Protein AF-K1SQS3-F1 (afdb_monomer_lite)

Foldseek 3Di:
DDDDFDWDADPVVRDIDTDWDDPDPPSDIPVDDPNDDDPPDDDDDDDDDDPPVVVVVVVVVVVVVVVVCCVVVPDPPDKDKDKADLVVCVVVVPDDDFFDWDWAADCVVCVPPRIDIWTFHDWDADPVRRSTIMTITHRDNPCVVVVVVVVVVVVVVVVVVCVVVVPPPFDDDDVPDPDDQDCPGPPRVVVVVVVVVVVVVD

Radius of gyration: 38.52 Å; chains: 1; bounding box: 80×97×78 Å

Sequence (202 aa):
EDHYFEVNFNSATREFEIITIWPYDDDTQLPGGKLIPKSGDRYILWNIRMPDEYYPLAEEEFLTAVEQFNTECWQDLAVYKAPTDHVWIEENGVSLSVGRRVRLESEEYFPETGYRSSRITKITRKVNQPGEMDIEISDALHSGAFERVNDSIGELKNYTKSKAEGAALPDIIRSWDKTLPTDNNLFSARRSQAEHIRQKKE

Organism: NCBI:txid408170

Structure (mmCIF, N/CA/C/O backbone):
data_AF-K1SQS3-F1
#
_entry.id   AF-K1SQS3-F1
#
loop_
_atom_site.group_PDB
_atom_site.id
_atom_site.type_symbol
_atom_site.label_atom_id
_atom_site.label_alt_id
_atom_site.label_comp_id
_atom_site.label_asym_id
_atom_site.label_entity_id
_atom_site.label_seq_id
_atom_site.pdbx_PDB_ins_code
_atom_site.Cartn_x
_atom_site.Cartn_y
_atom_site.Cartn_z
_atom_site.occupancy
_atom_site.B_iso_or_equiv
_atom_site.auth_seq_id
_atom_site.auth_comp_id
_atom_site.auth_asym_id
_atom_site.auth_atom_id
_atom_site.pdbx_PDB_model_num
ATOM 1 N N . GLU A 1 1 ? 47.201 -4.688 -22.606 1.00 47.50 1 GLU A N 1
ATOM 2 C CA . GLU A 1 1 ? 46.617 -3.413 -23.049 1.00 47.50 1 GLU A CA 1
ATOM 3 C C . GLU A 1 1 ? 45.241 -3.738 -23.573 1.00 47.50 1 GLU A C 1
ATOM 5 O O . GLU A 1 1 ? 45.131 -4.529 -24.504 1.00 47.50 1 GLU A O 1
ATOM 10 N N . ASP A 1 2 ? 44.208 -3.254 -22.895 1.00 53.66 2 ASP A N 1
ATOM 11 C CA . ASP A 1 2 ? 42.834 -3.518 -23.303 1.00 53.66 2 ASP A CA 1
ATOM 12 C C . ASP A 1 2 ? 42.497 -2.559 -24.443 1.00 53.66 2 ASP A C 1
ATOM 14 O O . ASP A 1 2 ? 42.296 -1.364 -24.240 1.00 53.66 2 ASP A O 1
ATOM 18 N N . HIS A 1 3 ? 42.530 -3.079 -25.668 1.00 66.69 3 HIS A N 1
ATOM 19 C CA . HIS A 1 3 ? 42.144 -2.337 -26.861 1.00 66.69 3 HIS A CA 1
ATOM 20 C C . HIS A 1 3 ? 40.616 -2.347 -26.966 1.00 66.69 3 HIS A C 1
ATOM 22 O O . HIS A 1 3 ? 40.023 -3.394 -27.227 1.00 66.69 3 HIS A O 1
ATOM 28 N N . TYR A 1 4 ? 39.982 -1.197 -26.750 1.00 69.38 4 TYR A N 1
ATOM 29 C CA . TYR A 1 4 ? 38.538 -1.020 -26.894 1.00 69.38 4 TYR A CA 1
ATOM 30 C C . TYR A 1 4 ? 38.228 -0.012 -28.004 1.00 69.38 4 TYR A C 1
ATOM 32 O O . TYR A 1 4 ? 39.035 0.866 -28.308 1.00 69.38 4 TYR A O 1
ATOM 40 N N . PHE A 1 5 ? 37.052 -0.160 -28.613 1.00 74.88 5 PHE A N 1
ATOM 41 C CA . PHE A 1 5 ? 36.503 0.787 -29.578 1.00 74.88 5 PHE A CA 1
ATOM 42 C C . PHE A 1 5 ? 35.166 1.298 -29.067 1.00 74.88 5 PHE A C 1
ATOM 44 O O . PHE A 1 5 ? 34.402 0.539 -28.466 1.00 74.88 5 PHE A O 1
ATOM 51 N N . GLU A 1 6 ? 34.870 2.559 -29.350 1.00 74.62 6 GLU A N 1
ATOM 52 C CA . GLU A 1 6 ? 33.510 3.062 -29.222 1.00 74.62 6 GLU A CA 1
ATOM 53 C C . GLU A 1 6 ? 32.692 2.599 -30.425 1.00 74.62 6 GLU A C 1
ATOM 55 O O . GLU A 1 6 ? 33.146 2.648 -31.572 1.00 74.62 6 GLU A O 1
ATOM 60 N N . VAL A 1 7 ? 31.489 2.099 -30.158 1.00 76.38 7 VAL A N 1
ATOM 61 C CA . VAL A 1 7 ? 30.595 1.577 -31.189 1.00 76.38 7 VAL A CA 1
ATOM 62 C C . VAL A 1 7 ? 29.184 2.101 -30.968 1.00 76.38 7 VAL A C 1
ATOM 64 O O . VAL A 1 7 ? 28.705 2.150 -29.836 1.00 76.38 7 VAL A O 1
ATOM 67 N N . ASN A 1 8 ? 28.508 2.464 -32.052 1.00 79.31 8 ASN A N 1
ATOM 68 C CA . ASN A 1 8 ? 27.074 2.714 -32.046 1.00 79.31 8 ASN A CA 1
ATOM 69 C C . ASN A 1 8 ? 26.351 1.421 -32.431 1.00 79.31 8 ASN A C 1
ATOM 71 O O . ASN A 1 8 ? 26.733 0.787 -33.410 1.00 79.31 8 ASN A O 1
ATOM 75 N N . PHE A 1 9 ? 25.326 1.009 -31.687 1.00 79.44 9 PHE A N 1
ATOM 76 C CA . PHE A 1 9 ? 24.591 -0.229 -31.956 1.00 79.44 9 PHE A CA 1
ATOM 77 C C . PHE A 1 9 ? 23.149 0.067 -32.361 1.00 79.44 9 PHE A C 1
ATOM 79 O O . PHE A 1 9 ? 22.390 0.668 -31.603 1.00 79.44 9 PHE A O 1
ATOM 86 N N . ASN A 1 10 ? 22.749 -0.422 -33.532 1.00 78.50 10 ASN A N 1
ATOM 87 C CA . ASN A 1 10 ? 21.366 -0.387 -33.979 1.00 78.50 10 ASN A CA 1
ATOM 88 C C . ASN A 1 10 ? 20.668 -1.702 -33.602 1.00 78.50 10 ASN A C 1
ATOM 90 O O . ASN A 1 10 ? 20.940 -2.756 -34.180 1.00 78.50 10 ASN A O 1
ATOM 94 N N . SER A 1 11 ? 19.736 -1.647 -32.646 1.00 74.00 11 SER A N 1
ATOM 95 C CA . SER A 1 11 ? 19.037 -2.849 -32.168 1.00 74.00 11 SER A CA 1
ATOM 96 C C . SER A 1 11 ? 18.099 -3.473 -33.207 1.00 74.00 11 SER A C 1
ATOM 98 O O . SER A 1 11 ? 17.892 -4.689 -33.177 1.00 74.00 11 SER A O 1
ATOM 100 N N . ALA A 1 12 ? 17.566 -2.679 -34.143 1.00 77.62 12 ALA A N 1
ATOM 101 C CA . ALA A 1 12 ? 16.619 -3.141 -35.153 1.00 77.62 12 ALA A CA 1
ATOM 102 C C . ALA A 1 12 ? 17.312 -3.957 -36.252 1.00 77.62 12 ALA A C 1
ATOM 104 O O . ALA A 1 12 ? 16.832 -5.032 -36.615 1.00 77.62 12 ALA A O 1
ATOM 105 N N . THR A 1 13 ? 18.455 -3.481 -36.753 1.00 84.12 13 THR A N 1
ATOM 106 C CA . THR A 1 13 ? 19.240 -4.195 -37.778 1.00 84.12 13 THR A CA 1
ATOM 107 C C . THR A 1 13 ? 20.272 -5.150 -37.181 1.00 84.12 13 THR A C 1
ATOM 109 O O . THR A 1 13 ? 20.770 -6.027 -37.884 1.00 84.12 13 THR A O 1
ATOM 112 N N . ARG A 1 14 ? 20.535 -5.048 -35.868 1.00 80.31 14 ARG A N 1
ATOM 113 C CA . ARG A 1 14 ? 21.580 -5.789 -35.134 1.00 80.31 14 ARG A CA 1
ATOM 114 C C . ARG A 1 14 ? 22.982 -5.538 -35.686 1.00 80.31 14 ARG A C 1
ATOM 116 O O . ARG A 1 14 ? 23.848 -6.410 -35.627 1.00 80.31 14 ARG A O 1
ATOM 123 N N . GLU A 1 15 ? 23.197 -4.339 -36.203 1.00 81.12 15 GLU A N 1
ATOM 124 C CA . GLU A 1 15 ? 24.472 -3.883 -36.741 1.00 81.12 15 GLU A CA 1
ATOM 125 C C . GLU A 1 15 ? 25.119 -2.919 -35.747 1.00 81.12 15 GLU A C 1
ATOM 127 O O . GLU A 1 15 ? 24.429 -2.169 -35.053 1.00 81.12 15 GLU A O 1
ATOM 132 N N . PHE A 1 16 ? 26.448 -2.942 -35.667 1.00 79.12 16 PHE A N 1
ATOM 133 C CA . PHE A 1 16 ? 27.205 -1.939 -34.929 1.00 79.12 16 PHE A CA 1
ATOM 134 C C . PHE A 1 16 ? 28.139 -1.192 -35.877 1.00 79.12 16 PHE A C 1
ATOM 136 O O . PHE A 1 16 ? 28.785 -1.788 -36.740 1.00 79.12 16 PHE A O 1
ATOM 143 N N . GLU A 1 17 ? 28.204 0.118 -35.703 1.00 79.75 17 GLU A N 1
ATOM 144 C CA . GLU A 1 17 ? 29.109 1.015 -36.404 1.00 79.75 17 GLU A CA 1
ATOM 145 C C . GLU A 1 17 ? 30.276 1.350 -35.479 1.00 79.75 17 GLU A C 1
ATOM 147 O O . GLU A 1 17 ? 30.071 1.737 -34.329 1.00 79.75 17 GLU A O 1
ATOM 152 N N . ILE A 1 18 ? 31.504 1.179 -35.966 1.00 80.81 18 ILE A N 1
ATOM 153 C CA . ILE A 1 18 ? 32.708 1.505 -35.199 1.00 80.81 18 ILE A CA 1
ATOM 154 C C . ILE A 1 18 ? 33.000 2.991 -35.372 1.00 80.81 18 ILE A C 1
ATOM 156 O O . ILE A 1 18 ? 33.240 3.455 -36.487 1.00 80.81 18 ILE A O 1
ATOM 160 N N . ILE A 1 19 ? 33.003 3.725 -34.263 1.00 79.25 19 ILE A N 1
ATOM 161 C CA . ILE A 1 19 ? 33.285 5.156 -34.248 1.00 79.25 19 ILE A CA 1
ATOM 162 C C . ILE A 1 19 ? 34.798 5.348 -34.215 1.00 79.25 19 ILE A C 1
ATOM 164 O O . ILE A 1 19 ? 35.519 4.690 -33.463 1.00 79.25 19 ILE A O 1
ATOM 168 N N . THR A 1 20 ? 35.288 6.260 -35.051 1.00 77.38 20 THR A N 1
ATOM 169 C CA . THR A 1 20 ? 36.699 6.640 -35.023 1.00 77.38 20 THR A CA 1
ATOM 170 C C . THR A 1 20 ? 36.955 7.578 -33.846 1.00 77.38 20 THR A C 1
ATOM 172 O O . THR A 1 20 ? 36.349 8.645 -33.768 1.00 77.38 20 THR A O 1
ATOM 175 N N . ILE A 1 21 ? 37.884 7.201 -32.973 1.00 75.25 21 ILE A N 1
ATOM 176 C CA . ILE A 1 21 ? 38.308 7.962 -31.798 1.00 75.25 21 ILE A CA 1
ATOM 177 C C . ILE A 1 21 ? 39.798 8.328 -31.888 1.00 75.25 21 ILE A C 1
ATOM 179 O O . ILE A 1 21 ? 40.586 7.637 -32.538 1.00 75.25 21 ILE A O 1
ATOM 183 N N . TRP A 1 22 ? 40.179 9.401 -31.192 1.00 78.31 22 TRP A N 1
ATOM 184 C CA . TRP A 1 22 ? 41.564 9.873 -31.035 1.00 78.31 22 TRP A CA 1
ATOM 185 C C . TRP A 1 22 ? 41.906 9.903 -29.540 1.00 78.31 22 TRP A C 1
ATOM 187 O O . TRP A 1 22 ? 41.857 10.961 -28.917 1.00 78.31 22 TRP A O 1
ATOM 197 N N . PRO A 1 23 ? 42.134 8.738 -28.911 1.00 72.00 23 PRO A N 1
ATOM 198 C CA . PRO A 1 23 ? 42.219 8.651 -27.454 1.00 72.00 23 PRO A CA 1
ATOM 199 C C . PRO A 1 23 ? 43.568 9.109 -26.882 1.00 72.00 23 PRO A C 1
ATOM 201 O O . PRO A 1 23 ? 43.717 9.172 -25.664 1.00 72.00 23 PRO A O 1
ATOM 204 N N . TYR A 1 24 ? 44.547 9.403 -27.735 1.00 75.69 24 TYR A N 1
ATOM 205 C CA . TYR A 1 24 ? 45.902 9.784 -27.354 1.00 75.69 24 TYR A CA 1
ATOM 206 C C . TYR A 1 24 ? 46.257 11.147 -27.968 1.00 75.69 24 TYR A C 1
ATOM 208 O O . TYR A 1 24 ? 45.829 11.456 -29.079 1.00 75.69 24 TYR A O 1
ATOM 216 N N . ASP A 1 25 ? 47.078 11.937 -27.269 1.00 74.94 25 ASP A N 1
ATOM 217 C CA . ASP A 1 25 ? 47.537 13.271 -27.710 1.00 74.94 25 ASP A CA 1
ATOM 218 C C . ASP A 1 25 ? 48.573 13.223 -28.858 1.00 74.94 25 ASP A C 1
ATOM 220 O O . ASP A 1 25 ? 49.152 14.243 -29.229 1.00 74.94 25 ASP A O 1
ATOM 224 N N . ASP A 1 26 ? 48.858 12.036 -29.397 1.00 78.31 26 ASP A N 1
ATOM 225 C CA . ASP A 1 26 ? 49.880 11.779 -30.416 1.00 78.31 26 ASP A CA 1
ATOM 226 C C . ASP A 1 26 ? 49.302 11.600 -31.832 1.00 78.31 26 ASP A C 1
ATOM 228 O O . ASP A 1 26 ? 49.943 10.990 -32.688 1.00 78.31 26 ASP A O 1
ATOM 232 N N . ASP A 1 27 ? 48.092 12.115 -32.077 1.00 72.69 27 ASP A N 1
ATOM 233 C CA . ASP A 1 27 ? 47.349 11.943 -33.331 1.00 72.69 27 ASP A CA 1
ATOM 234 C C . ASP A 1 27 ? 47.183 10.456 -33.731 1.00 72.69 27 ASP A C 1
ATOM 236 O O . ASP A 1 27 ? 47.088 10.106 -34.911 1.00 72.69 27 ASP A O 1
ATOM 240 N N . THR A 1 28 ? 47.137 9.532 -32.763 1.00 73.19 28 THR A N 1
ATOM 241 C CA . THR A 1 28 ? 46.825 8.127 -33.050 1.00 73.19 28 THR A CA 1
ATOM 242 C C . THR A 1 28 ? 45.325 7.940 -33.256 1.00 73.19 28 THR A C 1
ATOM 244 O O . THR A 1 28 ? 44.519 8.043 -32.329 1.00 73.19 28 THR A O 1
ATOM 247 N N . GLN A 1 29 ? 44.957 7.581 -34.484 1.00 72.69 29 GLN A N 1
ATOM 248 C CA . GLN A 1 29 ? 43.595 7.216 -34.857 1.00 72.69 29 GLN A CA 1
ATOM 249 C C . GLN A 1 29 ? 43.294 5.754 -34.491 1.00 72.69 29 GLN A C 1
ATOM 251 O O . GLN A 1 29 ? 44.019 4.843 -34.904 1.00 72.69 29 GLN A O 1
ATOM 256 N N . LEU A 1 30 ? 42.180 5.508 -33.795 1.00 73.88 30 LEU A N 1
ATOM 257 C CA . LEU A 1 30 ? 41.603 4.173 -33.621 1.00 73.88 30 LEU A CA 1
ATOM 258 C C . LEU A 1 30 ? 40.176 4.134 -34.192 1.00 73.88 30 LEU A C 1
ATOM 260 O O . LEU A 1 30 ? 39.381 5.010 -33.869 1.00 73.88 30 LEU A O 1
ATOM 264 N N . PRO A 1 31 ? 39.814 3.132 -35.014 1.00 70.31 31 PRO A N 1
ATOM 265 C CA . PRO A 1 31 ? 40.647 2.024 -35.489 1.00 70.31 31 PRO A CA 1
ATOM 266 C C . PRO A 1 31 ? 41.711 2.465 -36.513 1.00 70.31 31 PRO A C 1
ATOM 268 O O . PRO A 1 31 ? 41.424 3.200 -37.455 1.00 70.31 31 PRO A O 1
ATOM 271 N N . GLY A 1 32 ? 42.947 1.983 -36.338 1.00 67.06 32 GLY A N 1
ATOM 272 C CA . GLY A 1 32 ? 44.106 2.354 -37.153 1.00 67.06 32 GLY A CA 1
ATOM 273 C C . GLY A 1 32 ? 45.358 1.520 -36.839 1.00 67.06 32 GLY A C 1
ATOM 274 O O . GLY A 1 32 ? 45.445 0.834 -35.817 1.00 67.06 32 GLY A O 1
ATOM 275 N N . GLY A 1 33 ? 46.337 1.515 -37.751 1.00 70.06 33 GLY A N 1
ATOM 276 C CA . GLY A 1 33 ? 47.607 0.796 -37.574 1.00 70.06 33 GLY A CA 1
ATOM 277 C C . GLY A 1 33 ? 47.471 -0.737 -37.564 1.00 70.06 33 GLY A C 1
ATOM 278 O O . GLY A 1 33 ? 47.181 -1.344 -38.591 1.00 70.06 33 GLY A O 1
ATOM 279 N N . LYS A 1 34 ? 47.732 -1.386 -36.416 1.00 62.78 34 LYS A N 1
ATOM 280 C CA . LYS A 1 34 ? 47.651 -2.860 -36.250 1.00 62.78 34 LYS A CA 1
ATOM 281 C C . LYS A 1 34 ? 46.241 -3.373 -35.924 1.00 62.78 34 LYS A C 1
ATOM 283 O O . LYS A 1 34 ? 46.007 -4.576 -36.001 1.00 62.78 34 LYS A O 1
ATOM 288 N N . LEU A 1 35 ? 45.322 -2.481 -35.562 1.00 69.12 35 LEU A N 1
ATOM 289 C CA . LEU A 1 35 ? 43.967 -2.788 -35.105 1.00 69.12 35 LEU A CA 1
ATOM 290 C C . LEU A 1 35 ? 42.957 -2.319 -36.158 1.00 69.12 35 LEU A C 1
ATOM 292 O O . LEU A 1 35 ? 42.282 -1.305 -35.995 1.00 69.12 35 LEU A O 1
ATOM 296 N N . ILE A 1 36 ? 42.909 -3.054 -37.274 1.00 74.56 36 ILE A N 1
ATOM 297 C CA . ILE A 1 36 ? 42.005 -2.797 -38.401 1.00 74.56 36 ILE A CA 1
ATOM 298 C C . ILE A 1 36 ? 40.917 -3.880 -38.390 1.00 74.56 36 ILE A C 1
ATOM 300 O O . ILE A 1 36 ? 41.219 -5.015 -38.773 1.00 74.56 36 ILE A O 1
ATOM 304 N N . PRO A 1 37 ? 39.686 -3.566 -37.948 1.00 74.56 37 PRO A N 1
ATOM 305 C CA . PRO A 1 37 ? 38.585 -4.520 -37.929 1.00 74.56 37 PRO A CA 1
ATOM 306 C C . PRO A 1 37 ? 38.234 -4.976 -39.353 1.00 74.56 37 PRO A C 1
ATOM 308 O O . PRO A 1 37 ? 38.124 -4.152 -40.264 1.00 74.56 37 PRO A O 1
ATOM 311 N N . LYS A 1 38 ? 38.078 -6.289 -39.566 1.00 77.19 38 LYS A N 1
ATOM 312 C CA . LYS A 1 38 ? 37.703 -6.872 -40.863 1.00 77.19 38 LYS A CA 1
ATOM 313 C C . LYS A 1 38 ? 36.386 -7.632 -40.769 1.00 77.19 38 LYS A C 1
ATOM 315 O O . LYS A 1 38 ? 36.031 -8.204 -39.742 1.00 77.19 38 LYS A O 1
ATOM 320 N N . SER A 1 39 ? 35.671 -7.686 -41.892 1.00 72.56 39 SER A N 1
ATOM 321 C CA . SER A 1 39 ? 34.482 -8.532 -42.012 1.00 72.56 39 SER A CA 1
ATOM 322 C C . SER A 1 39 ? 34.850 -9.993 -41.720 1.00 72.56 39 SER A C 1
ATOM 324 O O . SER A 1 39 ? 35.738 -10.548 -42.368 1.00 72.56 39 SER A O 1
ATOM 326 N N . GLY A 1 40 ? 34.187 -10.597 -40.729 1.00 76.75 40 GLY A N 1
ATOM 327 C CA . GLY A 1 40 ? 34.434 -11.971 -40.274 1.00 76.75 40 GLY A CA 1
ATOM 328 C C . GLY A 1 40 ? 35.168 -12.096 -38.934 1.00 76.75 40 GLY A C 1
ATOM 329 O O . GLY A 1 40 ? 35.192 -13.190 -38.366 1.00 76.75 40 GLY A O 1
ATOM 330 N N . ASP A 1 41 ? 35.713 -11.005 -38.398 1.00 80.56 41 ASP A N 1
ATOM 331 C CA . ASP A 1 41 ? 36.282 -10.986 -37.051 1.00 80.56 41 ASP A CA 1
ATOM 332 C C . ASP A 1 41 ? 35.178 -11.111 -35.982 1.00 80.56 41 ASP A C 1
ATOM 334 O O . ASP A 1 41 ? 34.028 -10.705 -36.178 1.00 80.56 41 ASP A O 1
ATOM 338 N N . ARG A 1 42 ? 35.520 -11.704 -34.831 1.00 79.81 42 ARG A N 1
ATOM 339 C CA . ARG A 1 42 ? 34.594 -11.867 -33.700 1.00 79.81 42 ARG A CA 1
ATOM 340 C C . ARG A 1 42 ? 34.821 -10.761 -32.682 1.00 79.81 42 ARG A C 1
ATOM 342 O O . ARG A 1 42 ? 35.931 -10.609 -32.181 1.00 79.81 42 ARG A O 1
ATOM 349 N N . TYR A 1 43 ? 33.747 -10.071 -32.324 1.00 77.31 43 TYR A N 1
ATOM 350 C CA . TYR A 1 43 ? 33.761 -8.978 -31.358 1.00 77.31 43 TYR A CA 1
ATOM 351 C C . TYR A 1 43 ? 32.866 -9.311 -30.164 1.00 77.31 43 TYR A C 1
ATOM 353 O O . TYR A 1 43 ? 31.854 -9.998 -30.312 1.00 77.31 43 TYR A O 1
ATOM 361 N N . ILE A 1 44 ? 33.241 -8.818 -28.984 1.00 79.19 44 ILE A N 1
ATOM 362 C CA . ILE A 1 44 ? 32.399 -8.839 -27.787 1.00 79.19 44 ILE A CA 1
ATOM 363 C C . ILE A 1 44 ? 31.989 -7.397 -27.523 1.00 79.19 44 ILE A C 1
ATOM 365 O O . ILE A 1 44 ? 32.843 -6.544 -27.292 1.00 79.19 44 ILE A O 1
ATOM 369 N N . LEU A 1 45 ? 30.686 -7.133 -27.567 1.00 77.31 45 LEU A N 1
ATOM 370 C CA . LEU A 1 45 ? 30.148 -5.848 -27.144 1.00 77.31 45 LEU A CA 1
ATOM 371 C C . LEU A 1 45 ? 30.187 -5.790 -25.616 1.00 77.31 45 LEU A C 1
ATOM 373 O O . LEU A 1 45 ? 29.677 -6.682 -24.936 1.00 77.31 45 LEU A O 1
ATOM 377 N N . TRP A 1 46 ? 30.804 -4.742 -25.087 1.00 76.38 46 TRP A N 1
ATOM 378 C CA . TRP A 1 46 ? 30.934 -4.490 -23.658 1.00 76.38 46 TRP A CA 1
ATOM 379 C C . TRP A 1 46 ? 30.480 -3.060 -23.362 1.00 76.38 46 TRP A C 1
ATOM 381 O O . TRP A 1 46 ? 30.615 -2.187 -24.214 1.00 76.38 46 TRP A O 1
ATOM 391 N N . ASN A 1 47 ? 29.943 -2.823 -22.162 1.00 77.06 47 ASN A N 1
ATOM 392 C CA . ASN A 1 47 ? 29.476 -1.505 -21.715 1.00 77.06 47 ASN A CA 1
ATOM 393 C C . ASN A 1 47 ? 28.357 -0.888 -22.588 1.00 77.06 47 ASN A C 1
ATOM 395 O O . ASN A 1 47 ? 28.397 0.287 -22.945 1.00 77.06 47 ASN A O 1
ATOM 399 N N . ILE A 1 48 ? 27.351 -1.694 -22.947 1.00 76.12 48 ILE A N 1
ATOM 400 C CA . ILE A 1 48 ? 26.186 -1.240 -23.720 1.00 76.12 48 ILE A CA 1
ATOM 401 C C . ILE A 1 48 ? 25.292 -0.374 -22.824 1.00 76.12 48 ILE A C 1
ATOM 403 O O . ILE A 1 48 ? 24.833 -0.829 -21.775 1.00 76.12 48 ILE A O 1
ATOM 407 N N . ARG A 1 49 ? 25.003 0.852 -23.268 1.00 73.50 49 ARG A N 1
ATOM 408 C CA . ARG A 1 49 ? 24.017 1.747 -22.651 1.00 73.50 49 ARG A CA 1
ATOM 409 C C . ARG A 1 49 ? 22.744 1.766 -23.499 1.00 73.50 49 ARG A C 1
ATOM 411 O O . ARG A 1 49 ? 22.818 1.821 -24.723 1.00 73.50 49 ARG A O 1
ATOM 418 N N . MET A 1 50 ? 21.583 1.712 -22.849 1.00 72.06 50 MET A N 1
ATOM 419 C CA . MET A 1 50 ? 20.292 1.895 -23.525 1.00 72.06 50 MET A CA 1
ATOM 420 C C . MET A 1 50 ? 20.140 3.354 -23.990 1.00 72.06 50 MET A C 1
A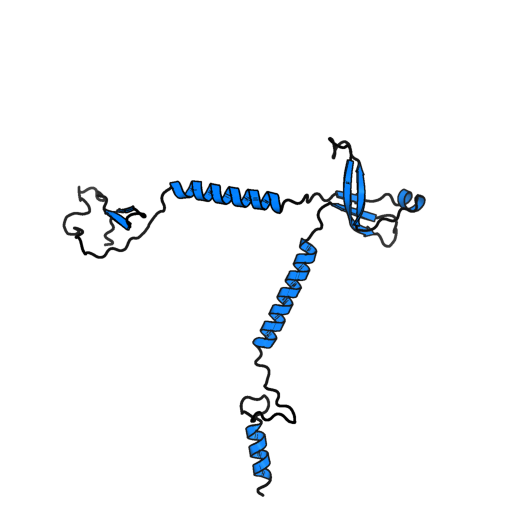TOM 422 O O . MET A 1 50 ? 20.650 4.245 -23.308 1.00 72.06 50 MET A O 1
ATOM 426 N N . PRO A 1 51 ? 19.455 3.623 -25.117 1.00 77.88 51 PRO A N 1
ATOM 427 C CA . PRO A 1 51 ? 19.184 4.990 -25.547 1.00 77.88 51 PRO A CA 1
ATOM 428 C C . PRO A 1 51 ? 18.427 5.774 -24.476 1.00 77.88 51 PRO A C 1
ATOM 430 O O . PRO A 1 51 ? 17.545 5.226 -23.810 1.00 77.88 51 PRO A O 1
ATOM 433 N N . ASP A 1 52 ? 18.728 7.066 -24.355 1.00 78.12 52 ASP A N 1
ATOM 434 C CA . ASP A 1 52 ? 18.142 7.904 -23.305 1.00 78.12 52 ASP A CA 1
ATOM 435 C C . ASP A 1 52 ? 16.616 8.070 -23.444 1.00 78.12 52 ASP A C 1
ATOM 437 O O . ASP A 1 52 ? 15.928 8.341 -22.466 1.00 78.12 52 ASP A O 1
ATOM 441 N N . GLU A 1 53 ? 16.068 7.813 -24.634 1.00 78.00 53 GLU A N 1
ATOM 442 C CA . GLU A 1 53 ? 14.629 7.821 -24.929 1.00 78.00 53 GLU A CA 1
ATOM 443 C C . GLU A 1 53 ? 13.836 6.717 -24.202 1.00 78.00 53 GLU A C 1
ATOM 445 O O . GLU A 1 53 ? 12.626 6.842 -24.036 1.00 78.00 53 GLU A O 1
ATOM 450 N N . TYR A 1 54 ? 14.490 5.649 -23.730 1.00 77.00 54 TYR A N 1
ATOM 451 C CA . TYR A 1 54 ? 13.806 4.567 -23.009 1.00 77.00 54 TYR A CA 1
ATOM 452 C C . TYR A 1 54 ? 13.446 4.934 -21.568 1.00 77.00 54 TYR A C 1
ATOM 454 O O . TYR A 1 54 ? 12.489 4.386 -21.025 1.00 77.00 54 TYR A O 1
ATOM 462 N N . TYR A 1 55 ? 14.190 5.848 -20.943 1.00 81.94 55 TYR A N 1
ATOM 463 C CA . TYR A 1 55 ? 13.906 6.294 -19.580 1.00 81.94 55 TYR A CA 1
ATOM 464 C C . TYR A 1 55 ? 12.545 6.992 -19.450 1.00 81.94 55 TYR A C 1
ATOM 466 O O . TYR A 1 55 ? 11.757 6.535 -18.625 1.00 81.94 55 TYR A O 1
ATOM 474 N N . PRO A 1 56 ? 12.200 8.014 -20.264 1.00 89.44 56 PRO A N 1
ATOM 475 C CA . PRO A 1 56 ? 10.904 8.677 -20.140 1.00 89.44 56 PRO A CA 1
ATOM 476 C C . PRO A 1 56 ? 9.728 7.740 -20.444 1.00 89.44 56 PRO A C 1
ATOM 478 O O . PRO A 1 56 ? 8.709 7.821 -19.767 1.00 89.44 56 PRO A O 1
ATOM 481 N N . LEU A 1 57 ? 9.873 6.811 -21.399 1.00 89.06 57 LEU A N 1
ATOM 482 C CA . LEU A 1 57 ? 8.842 5.804 -21.686 1.00 89.06 57 LEU A CA 1
ATOM 483 C C . LEU A 1 57 ? 8.607 4.878 -20.485 1.00 89.06 57 LEU A C 1
ATOM 485 O O . LEU A 1 57 ? 7.467 4.632 -20.101 1.00 89.06 57 LEU A O 1
ATOM 489 N N . ALA A 1 58 ? 9.683 4.397 -19.858 1.00 87.31 58 ALA A N 1
ATOM 490 C CA . ALA A 1 58 ? 9.580 3.552 -18.673 1.00 87.31 58 ALA A CA 1
ATOM 491 C C . ALA A 1 58 ? 8.997 4.309 -17.467 1.00 87.31 58 ALA A C 1
ATOM 493 O O . ALA A 1 58 ? 8.230 3.737 -16.694 1.00 87.31 58 ALA A O 1
ATOM 494 N N . GLU A 1 59 ? 9.341 5.589 -17.299 1.00 92.00 59 GLU A N 1
ATOM 495 C CA . GLU A 1 59 ? 8.770 6.445 -16.255 1.00 92.00 59 GLU A CA 1
ATOM 496 C C . GLU A 1 59 ? 7.265 6.666 -16.456 1.00 92.00 59 GLU A C 1
ATOM 498 O O . GLU A 1 59 ? 6.509 6.600 -15.487 1.00 92.00 59 GLU A O 1
ATOM 503 N N . GLU A 1 60 ? 6.814 6.867 -17.697 1.00 94.62 60 GLU A N 1
ATOM 504 C CA . GLU A 1 60 ? 5.396 7.030 -18.036 1.00 94.62 60 GLU A CA 1
ATOM 505 C C . GLU A 1 60 ? 4.593 5.740 -17.803 1.00 94.62 60 GLU A C 1
ATOM 507 O O . GLU A 1 60 ? 3.524 5.768 -17.179 1.00 94.62 60 GLU A O 1
ATOM 512 N N . GLU A 1 61 ? 5.122 4.592 -18.234 1.00 93.06 61 GLU A N 1
ATOM 513 C CA . GLU A 1 61 ? 4.519 3.282 -17.960 1.00 93.06 61 GLU A CA 1
ATOM 514 C C . GLU A 1 61 ? 4.421 3.019 -16.452 1.00 93.06 61 GLU A C 1
ATOM 516 O O . GLU A 1 61 ? 3.386 2.566 -15.952 1.00 93.06 61 GLU A O 1
ATOM 521 N N . PHE A 1 62 ? 5.481 3.346 -15.709 1.00 92.88 62 PHE A N 1
ATOM 522 C CA . PHE A 1 62 ? 5.509 3.183 -14.262 1.00 92.88 62 PHE A CA 1
ATOM 523 C C . PHE A 1 62 ? 4.501 4.097 -13.563 1.00 92.88 62 PHE A C 1
ATOM 525 O O . PHE A 1 62 ? 3.755 3.635 -12.698 1.00 92.88 62 PHE A O 1
ATOM 532 N N . LEU A 1 63 ? 4.432 5.372 -13.954 1.00 96.12 63 LEU A N 1
ATOM 533 C CA . LEU A 1 63 ? 3.462 6.323 -13.417 1.00 96.12 63 LEU A CA 1
ATOM 534 C C . LEU A 1 63 ? 2.031 5.828 -13.646 1.00 96.12 63 LEU A C 1
ATOM 536 O O . LEU A 1 63 ? 1.241 5.788 -12.705 1.00 96.12 63 LEU A O 1
ATOM 540 N N . THR A 1 64 ? 1.731 5.363 -14.859 1.00 95.31 64 THR A N 1
ATOM 541 C CA . THR A 1 64 ? 0.412 4.820 -15.213 1.00 95.31 64 THR A CA 1
ATOM 542 C C . THR A 1 64 ? 0.036 3.636 -14.321 1.00 95.31 64 THR A C 1
ATOM 544 O O . THR A 1 64 ? -1.083 3.567 -13.809 1.00 95.31 64 THR A O 1
ATOM 547 N N . ALA A 1 65 ? 0.973 2.712 -14.087 1.00 93.75 65 ALA A N 1
ATOM 548 C CA . ALA A 1 65 ? 0.745 1.566 -13.211 1.00 93.75 65 ALA A CA 1
ATOM 549 C C . ALA A 1 65 ? 0.498 1.987 -11.750 1.00 93.75 65 ALA A C 1
ATOM 551 O O . ALA A 1 65 ? -0.377 1.432 -11.081 1.00 93.75 65 ALA A O 1
ATOM 552 N N . VAL A 1 66 ? 1.237 2.984 -11.254 1.00 93.62 66 VAL A N 1
ATOM 553 C CA . VAL A 1 66 ? 1.072 3.518 -9.893 1.00 93.62 66 VAL A CA 1
ATOM 554 C C . VAL A 1 66 ? -0.271 4.226 -9.732 1.00 93.62 66 VAL A C 1
ATOM 556 O O . VAL A 1 66 ? -0.945 4.041 -8.718 1.00 93.62 66 VAL A O 1
ATOM 559 N N . GLU A 1 67 ? -0.685 5.020 -10.716 1.00 93.44 67 GLU A N 1
ATOM 560 C CA . GLU A 1 67 ? -1.978 5.703 -10.694 1.00 93.44 67 GLU A CA 1
ATOM 561 C C . GLU A 1 67 ? -3.136 4.705 -10.700 1.00 93.44 67 GLU A C 1
ATOM 563 O O . GLU A 1 67 ? -4.034 4.818 -9.865 1.00 93.44 67 GLU A O 1
ATOM 568 N N . GLN A 1 68 ? -3.082 3.683 -11.561 1.00 91.81 68 GLN A N 1
ATOM 569 C CA . GLN A 1 68 ? -4.075 2.605 -11.577 1.00 91.81 68 GLN A CA 1
ATOM 570 C C . GLN A 1 68 ? -4.144 1.891 -10.226 1.00 91.81 68 GLN A C 1
ATOM 572 O O . GLN A 1 68 ? -5.224 1.787 -9.640 1.00 91.81 68 GLN A O 1
ATOM 577 N N . PHE A 1 69 ? -2.994 1.493 -9.674 1.00 87.81 69 PHE A N 1
ATOM 578 C CA . PHE A 1 69 ? -2.932 0.860 -8.359 1.00 87.81 69 PHE A CA 1
ATOM 579 C C . PHE A 1 69 ? -3.548 1.742 -7.271 1.00 87.81 69 PHE A C 1
ATOM 581 O O . PHE A 1 69 ? -4.360 1.268 -6.478 1.00 87.81 69 PHE A O 1
ATOM 588 N N . ASN A 1 70 ? -3.215 3.034 -7.252 1.00 87.00 70 ASN A N 1
ATOM 589 C CA . ASN A 1 70 ? -3.807 3.968 -6.306 1.00 87.00 70 ASN A CA 1
ATOM 590 C C . ASN A 1 70 ? -5.320 4.047 -6.497 1.00 87.00 70 ASN A C 1
ATOM 592 O O . ASN A 1 70 ? -6.036 3.927 -5.518 1.00 87.00 70 ASN A O 1
ATOM 596 N N . THR A 1 71 ? -5.847 4.173 -7.714 1.00 82.31 71 THR A N 1
ATOM 597 C CA . THR A 1 71 ? -7.308 4.229 -7.904 1.00 82.31 71 THR A CA 1
ATOM 598 C C . THR A 1 71 ? -8.037 2.965 -7.443 1.00 82.31 71 THR A C 1
ATOM 600 O O . THR A 1 71 ? -9.130 3.066 -6.889 1.00 82.31 71 THR A O 1
ATOM 603 N N . GLU A 1 72 ? -7.440 1.786 -7.625 1.00 78.75 72 GLU A N 1
ATOM 604 C CA . GLU A 1 72 ? -8.046 0.507 -7.238 1.00 78.75 72 GLU A CA 1
ATOM 605 C C . GLU A 1 72 ? -7.920 0.218 -5.738 1.00 78.75 72 GLU A C 1
ATOM 607 O O . GLU A 1 72 ? -8.828 -0.346 -5.125 1.00 78.75 7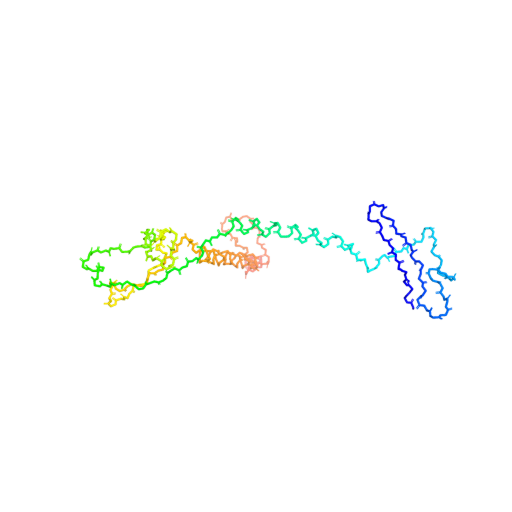2 GLU A O 1
ATOM 612 N N . CYS A 1 73 ? -6.790 0.597 -5.139 1.00 75.75 73 CYS A N 1
ATOM 613 C CA . CYS A 1 73 ? -6.448 0.271 -3.757 1.00 75.75 73 CYS A CA 1
ATOM 614 C C . CYS A 1 73 ? -6.652 1.438 -2.783 1.00 75.75 73 CYS A C 1
ATOM 616 O O . CYS A 1 73 ? -6.484 1.251 -1.575 1.00 75.75 73 CYS A O 1
ATOM 618 N N . TRP A 1 74 ? -7.012 2.633 -3.261 1.00 68.19 74 TRP A N 1
ATOM 619 C CA . TRP A 1 74 ? -7.270 3.775 -2.393 1.00 68.19 74 TRP A CA 1
ATOM 620 C C . TRP A 1 74 ? -8.504 3.505 -1.537 1.00 68.19 74 TRP A C 1
ATOM 622 O O . TRP A 1 74 ? -9.640 3.442 -2.005 1.00 68.19 74 TRP A O 1
ATOM 632 N N . GLN A 1 75 ? -8.255 3.344 -0.244 1.00 66.94 75 GLN A N 1
ATOM 633 C CA . GLN A 1 75 ? -9.274 3.267 0.785 1.00 66.94 75 GLN A CA 1
ATOM 634 C C . GLN A 1 75 ? -9.069 4.443 1.726 1.00 66.94 75 GLN A C 1
ATOM 636 O O . GLN A 1 75 ? -7.941 4.735 2.129 1.00 66.94 75 GLN A O 1
ATOM 641 N N . ASP A 1 76 ? -10.157 5.110 2.100 1.00 67.50 76 ASP A N 1
ATOM 642 C CA . ASP A 1 76 ? -10.088 6.160 3.105 1.00 67.50 76 ASP A CA 1
ATOM 643 C C . ASP A 1 76 ? -9.746 5.546 4.473 1.00 67.50 76 ASP A C 1
ATOM 645 O O . ASP A 1 76 ? -10.581 4.949 5.158 1.00 67.50 76 ASP A O 1
ATOM 649 N N . LEU A 1 77 ? -8.469 5.679 4.834 1.00 69.75 77 LEU A N 1
ATOM 650 C CA . LEU A 1 77 ? -7.864 5.184 6.066 1.00 69.75 77 LEU A CA 1
ATOM 651 C C . LEU A 1 77 ? -8.056 6.141 7.248 1.00 69.75 77 LEU A C 1
ATOM 653 O O . LEU A 1 77 ? -7.452 5.923 8.300 1.00 69.75 77 LEU A O 1
ATOM 657 N N . ALA A 1 78 ? -8.861 7.201 7.117 1.00 82.00 78 ALA A N 1
ATOM 658 C CA . ALA A 1 78 ? -9.145 8.077 8.242 1.00 82.00 78 ALA A CA 1
ATOM 659 C C . ALA A 1 78 ? -9.765 7.270 9.395 1.00 82.00 78 ALA A C 1
ATOM 661 O O . ALA A 1 78 ? -10.796 6.600 9.254 1.00 82.00 78 ALA A O 1
ATOM 662 N N . VAL A 1 79 ? -9.114 7.336 10.556 1.00 86.50 79 VAL A N 1
ATOM 663 C CA . VAL A 1 79 ? -9.596 6.739 11.801 1.00 86.50 79 VAL A CA 1
ATOM 664 C C . VAL A 1 79 ? -9.879 7.861 12.782 1.00 86.50 79 VAL A C 1
ATOM 666 O O . VAL A 1 79 ? -8.971 8.569 13.214 1.00 86.50 79 VAL A O 1
ATOM 669 N N . TYR A 1 80 ? -11.142 7.989 13.167 1.00 89.25 80 TYR A N 1
ATOM 670 C CA . TYR A 1 80 ? -11.584 8.935 14.180 1.00 89.25 80 TYR A CA 1
ATOM 671 C C . TYR A 1 80 ? -11.646 8.223 15.524 1.00 89.25 80 TYR A C 1
ATOM 673 O O . TYR A 1 80 ? -12.244 7.150 15.632 1.00 89.25 80 TYR A O 1
ATOM 681 N N . LYS A 1 81 ? -11.023 8.812 16.544 1.00 91.44 81 LYS A N 1
ATOM 682 C CA . LYS A 1 81 ? -11.038 8.289 17.911 1.00 91.44 81 LYS A CA 1
ATOM 683 C C . LYS A 1 81 ? -11.699 9.298 18.824 1.00 91.44 81 LYS A C 1
ATOM 685 O O . LYS A 1 81 ? -11.322 10.466 18.808 1.00 91.44 81 LYS A O 1
ATOM 690 N N . ALA A 1 82 ? -12.659 8.839 19.611 1.00 89.06 82 ALA A N 1
ATOM 691 C CA . ALA A 1 82 ? -13.325 9.678 20.590 1.00 89.06 82 ALA A CA 1
ATOM 692 C C . ALA A 1 82 ? -13.690 8.859 21.835 1.00 89.06 82 ALA A C 1
ATOM 694 O O . ALA A 1 82 ? -14.115 7.706 21.691 1.00 89.06 82 ALA A O 1
ATOM 695 N N . PRO A 1 83 ? -13.547 9.434 23.039 1.00 91.00 83 PRO A N 1
ATOM 696 C CA . PRO A 1 83 ? -14.165 8.883 24.232 1.00 91.00 83 PRO A CA 1
ATOM 697 C C . PRO A 1 83 ? -15.676 9.137 24.200 1.00 91.00 83 PRO A C 1
ATOM 699 O O . PRO A 1 83 ? -16.148 10.117 23.616 1.00 91.00 83 PRO A O 1
ATOM 702 N N . THR A 1 84 ? -16.446 8.267 24.842 1.00 88.31 84 THR A N 1
ATOM 703 C CA . THR A 1 84 ? -17.886 8.451 25.021 1.00 88.31 84 THR A CA 1
ATOM 704 C C . THR A 1 84 ? -18.208 9.116 26.350 1.00 88.31 84 THR A C 1
ATOM 706 O O . THR A 1 84 ? -17.587 8.827 27.372 1.00 88.31 84 THR A O 1
ATOM 709 N N . ASP A 1 85 ? -19.247 9.949 26.358 1.00 90.56 85 ASP A N 1
ATOM 710 C CA . ASP A 1 85 ? -19.865 10.404 27.601 1.00 90.56 85 ASP A CA 1
ATOM 711 C C . ASP A 1 85 ? -20.681 9.256 28.212 1.00 90.56 85 ASP A C 1
ATOM 713 O O . ASP A 1 85 ? -21.719 8.844 27.682 1.00 90.56 85 ASP A O 1
ATOM 717 N N . HIS A 1 86 ? -20.177 8.714 29.319 1.00 85.94 86 HIS A N 1
ATOM 718 C CA . HIS A 1 86 ? -20.793 7.577 29.988 1.00 85.94 86 HIS A CA 1
ATOM 719 C C . HIS A 1 86 ? -22.154 7.920 30.603 1.00 85.94 86 HIS A C 1
ATOM 721 O O . HIS A 1 86 ? -23.025 7.054 30.623 1.00 85.94 86 HIS A O 1
ATOM 727 N N . VAL A 1 87 ? -22.353 9.157 31.080 1.00 90.25 87 VAL A N 1
ATOM 728 C CA . VAL A 1 87 ? -23.608 9.576 31.725 1.00 90.25 87 VAL A CA 1
ATOM 729 C C . VAL A 1 87 ? -24.709 9.557 30.681 1.00 90.25 87 VAL A C 1
ATOM 731 O O . VAL A 1 87 ? -25.733 8.900 30.854 1.00 90.25 87 VAL A O 1
ATOM 734 N N . TRP A 1 88 ? -24.445 10.194 29.540 1.00 89.88 88 TRP A N 1
ATOM 735 C CA . TRP A 1 88 ? -25.409 10.263 28.453 1.00 89.88 88 TRP A CA 1
ATOM 736 C C . TRP A 1 88 ? -25.743 8.877 27.888 1.00 89.88 88 TRP A C 1
ATOM 738 O O . TRP A 1 88 ? -26.912 8.578 27.638 1.00 89.88 88 TRP A O 1
ATOM 748 N N . ILE A 1 89 ? -24.741 8.007 27.709 1.00 88.31 89 ILE A N 1
ATOM 749 C CA . ILE A 1 89 ? -24.956 6.641 27.208 1.00 88.31 89 ILE A CA 1
ATOM 750 C C . ILE A 1 89 ? -25.832 5.818 28.157 1.00 88.31 89 ILE A C 1
ATOM 752 O O . ILE A 1 89 ? -26.734 5.116 27.690 1.00 88.31 89 ILE A O 1
ATOM 756 N N . GLU A 1 90 ? -25.567 5.891 29.461 1.00 86.88 90 GLU A N 1
ATOM 757 C CA . GLU A 1 90 ? -26.286 5.122 30.478 1.00 86.88 90 GLU A CA 1
ATOM 758 C C . GLU A 1 90 ? -27.728 5.622 30.644 1.00 86.88 90 GLU A C 1
ATOM 760 O O . GLU A 1 90 ? -28.653 4.809 30.647 1.00 86.88 90 GLU A O 1
ATOM 765 N N . GLU A 1 91 ? -27.941 6.940 30.681 1.00 90.62 91 GLU A N 1
ATOM 766 C CA . GLU A 1 91 ? -29.274 7.549 30.796 1.00 90.62 91 GLU A CA 1
ATOM 767 C C . GLU A 1 91 ? -30.159 7.281 29.571 1.00 90.62 91 GLU A C 1
ATOM 769 O O . GLU A 1 91 ? -31.359 7.043 29.707 1.00 90.62 91 GLU A O 1
ATOM 774 N N . ASN A 1 92 ? -29.573 7.279 28.369 1.00 88.69 92 ASN A N 1
ATOM 775 C CA . ASN A 1 92 ? -30.304 7.049 27.120 1.00 88.69 92 ASN A CA 1
ATOM 776 C C . ASN A 1 92 ? -30.369 5.563 26.719 1.00 88.69 92 ASN A C 1
ATOM 778 O O . ASN A 1 92 ? -30.954 5.230 25.686 1.00 88.69 92 ASN A O 1
ATOM 782 N N . GLY A 1 93 ? -29.763 4.658 27.497 1.00 84.25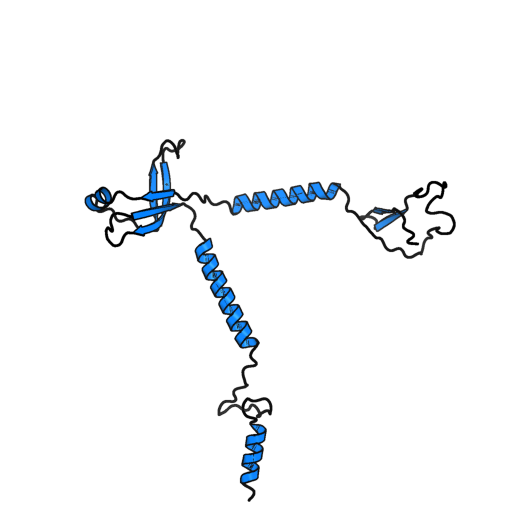 93 GLY A N 1
ATOM 783 C CA . GLY A 1 93 ? -29.748 3.219 27.215 1.00 84.25 93 GLY A CA 1
ATOM 784 C C . GLY A 1 93 ? -29.091 2.857 25.875 1.00 84.25 93 GLY A C 1
ATOM 785 O O . GLY A 1 93 ? -29.486 1.887 25.220 1.00 84.25 93 GLY A O 1
ATOM 786 N N . VAL A 1 94 ? -28.111 3.646 25.423 1.00 85.31 94 VAL A N 1
ATOM 787 C CA . VAL A 1 94 ? -27.510 3.491 24.093 1.00 85.31 94 VAL A CA 1
ATOM 788 C C . VAL A 1 94 ? -26.505 2.342 24.092 1.00 85.31 94 VAL A C 1
ATOM 790 O O . VAL A 1 94 ? -25.452 2.398 24.715 1.00 85.31 94 VAL A O 1
ATOM 793 N N . SER A 1 95 ? -26.789 1.292 23.320 1.00 83.62 95 SER A N 1
ATOM 794 C CA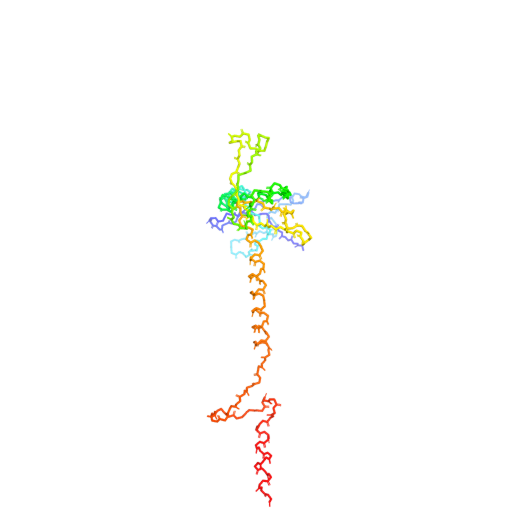 . SER A 1 95 ? -25.848 0.183 23.128 1.00 83.62 95 SER A CA 1
ATOM 795 C C . SER A 1 95 ? -24.993 0.380 21.872 1.00 83.62 95 SER A C 1
ATOM 797 O O . SER A 1 95 ? -25.495 0.325 20.741 1.00 83.62 95 SER A O 1
ATOM 799 N N . LEU A 1 96 ? -23.689 0.601 22.061 1.00 86.62 96 LEU A N 1
ATOM 800 C CA . LEU A 1 96 ? -22.707 0.673 20.976 1.00 86.62 96 LEU A CA 1
ATOM 801 C C . LEU A 1 96 ? -22.122 -0.710 20.677 1.00 86.62 96 LEU A C 1
ATOM 803 O O . LEU A 1 96 ? -21.652 -1.412 21.575 1.00 86.62 96 LEU A O 1
ATOM 807 N N . SER A 1 97 ? -22.109 -1.079 19.399 1.00 88.88 97 SER A N 1
ATOM 808 C CA . SER A 1 97 ? -21.530 -2.324 18.897 1.00 88.88 97 SER A CA 1
ATOM 809 C C . SER A 1 97 ? -20.601 -2.057 17.717 1.00 88.88 97 SER A C 1
ATOM 811 O O . SER A 1 97 ? -20.803 -1.125 16.934 1.00 88.88 97 SER A O 1
ATOM 813 N N . VAL A 1 98 ? -19.573 -2.896 17.583 1.00 89.88 98 VAL A N 1
ATOM 814 C CA . VAL A 1 98 ? -18.715 -2.906 16.393 1.00 89.88 98 VAL A CA 1
ATOM 815 C C . VAL A 1 98 ? -19.579 -3.230 15.173 1.00 89.88 98 VAL A C 1
ATOM 817 O O . VAL A 1 98 ? -20.464 -4.082 15.236 1.00 89.88 98 VAL A O 1
ATOM 820 N N . GLY A 1 99 ? -19.356 -2.525 14.068 1.00 86.56 99 GLY A N 1
ATOM 821 C CA . GLY A 1 99 ? -20.142 -2.661 12.843 1.00 86.56 99 GLY A CA 1
ATOM 822 C C . GLY A 1 99 ? -21.320 -1.690 12.728 1.00 86.56 99 GLY A C 1
ATOM 823 O O . GLY A 1 99 ? -21.873 -1.528 11.637 1.00 86.56 99 GLY A O 1
ATOM 824 N N . ARG A 1 100 ? -21.692 -0.997 13.812 1.00 88.38 100 ARG A N 1
ATOM 825 C CA . ARG A 1 100 ? -22.777 -0.009 13.794 1.00 88.38 100 ARG A CA 1
ATOM 826 C C . ARG A 1 100 ? -22.351 1.254 13.040 1.00 88.38 100 ARG A C 1
ATOM 828 O O . ARG A 1 100 ? -21.243 1.755 13.236 1.00 88.38 100 ARG A O 1
ATOM 835 N N . ARG A 1 101 ? -23.236 1.775 12.181 1.00 90.19 101 ARG A N 1
ATOM 836 C CA . ARG A 1 101 ? -23.036 3.069 11.507 1.00 90.19 101 ARG A CA 1
ATOM 837 C C . ARG A 1 101 ? -23.313 4.213 12.478 1.00 90.19 101 ARG A C 1
ATOM 839 O O . ARG A 1 101 ? -24.287 4.161 13.228 1.00 90.19 101 ARG A O 1
ATOM 846 N N . VAL A 1 102 ? -22.472 5.234 12.424 1.00 89.56 102 VAL A N 1
ATOM 847 C CA . VAL A 1 102 ? -22.541 6.445 13.245 1.00 89.56 102 VAL A CA 1
ATOM 848 C C . VAL A 1 102 ? -22.368 7.678 12.364 1.00 89.56 102 VAL A C 1
ATOM 850 O O . VAL A 1 102 ? -21.758 7.612 11.293 1.00 89.56 102 VAL A O 1
ATOM 853 N N . ARG A 1 103 ? -22.947 8.796 12.804 1.00 91.56 103 ARG A N 1
ATOM 854 C CA . ARG A 1 103 ? -22.827 10.096 12.147 1.00 91.56 103 ARG A CA 1
ATOM 855 C C . ARG A 1 103 ? -21.859 10.947 12.959 1.00 91.56 103 ARG A C 1
ATOM 857 O O . ARG A 1 103 ? -22.139 11.249 14.111 1.00 91.56 103 ARG A O 1
ATOM 864 N N . LEU A 1 104 ? -20.713 11.265 12.371 1.00 89.94 104 LEU A N 1
ATOM 865 C CA . LEU A 1 104 ? -19.742 12.191 12.936 1.00 89.94 104 LEU A CA 1
ATOM 866 C C . LEU A 1 104 ? -20.131 13.595 12.492 1.00 89.94 104 LEU A C 1
ATOM 868 O O . LEU A 1 104 ? -20.065 13.887 11.303 1.00 89.94 104 LEU A O 1
ATOM 872 N N . GLU A 1 105 ? -20.574 14.431 13.420 1.00 90.94 105 GLU A N 1
ATOM 873 C CA . GLU A 1 105 ? -20.993 15.804 13.136 1.00 90.94 105 GLU A CA 1
ATOM 874 C C . GLU A 1 105 ? -19.874 16.764 13.523 1.00 90.94 105 GLU A C 1
ATOM 876 O O . GLU A 1 105 ? -19.395 16.745 14.656 1.00 90.94 105 GLU A O 1
ATOM 881 N N . SER A 1 106 ? -19.423 17.567 12.564 1.00 87.62 106 SER A N 1
ATOM 882 C CA . SER A 1 106 ? -18.442 18.623 12.795 1.00 87.62 106 SER A CA 1
ATOM 883 C C . SER A 1 106 ? -18.414 19.549 11.590 1.00 87.62 106 SER A C 1
ATOM 885 O O . SER A 1 106 ? -18.116 19.114 10.479 1.00 87.62 106 SER A O 1
ATOM 887 N N . GLU A 1 107 ? -18.686 20.828 11.819 1.00 88.00 107 GLU A N 1
ATOM 888 C CA . GLU A 1 107 ? -18.598 21.857 10.778 1.00 88.00 107 GLU A CA 1
ATOM 889 C C . GLU A 1 107 ? -17.143 22.145 10.375 1.00 88.00 107 GLU A C 1
ATOM 891 O O . GLU A 1 107 ? -16.879 22.495 9.230 1.00 88.00 107 GLU A O 1
ATOM 896 N N . GLU 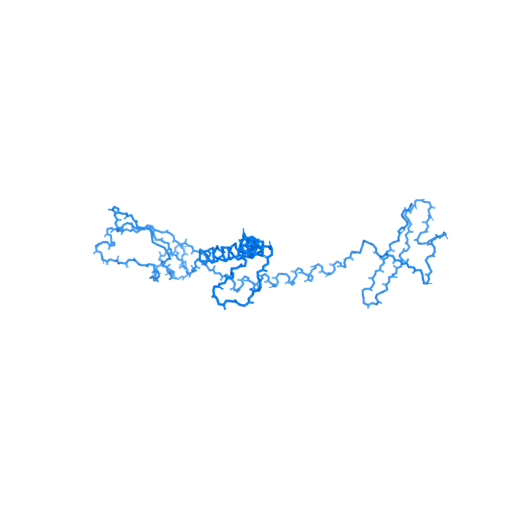A 1 108 ? -16.191 21.948 11.292 1.00 88.25 108 GLU A N 1
ATOM 897 C CA . GLU A 1 108 ? -14.761 22.165 11.046 1.00 88.25 108 GLU A CA 1
ATOM 898 C C . GLU A 1 108 ? -14.147 21.035 10.210 1.00 88.25 108 GLU A C 1
ATOM 900 O O . GLU A 1 108 ? -13.444 21.292 9.233 1.00 88.25 108 GLU A O 1
ATOM 905 N N . TYR A 1 109 ? -14.429 19.776 10.564 1.00 82.12 109 TYR A N 1
ATOM 906 C CA . TYR A 1 109 ? -13.846 18.619 9.876 1.00 82.12 109 TYR A CA 1
ATOM 907 C C . TYR A 1 109 ? -14.634 18.177 8.637 1.00 82.12 109 TYR A C 1
ATOM 909 O O . TYR A 1 109 ? -14.068 17.508 7.771 1.00 82.12 109 TYR A O 1
ATOM 917 N N . PHE A 1 110 ? -15.920 18.531 8.532 1.00 87.88 110 PHE A N 1
ATOM 918 C CA . PHE A 1 110 ? -16.789 18.155 7.412 1.00 87.88 110 PHE A CA 1
ATOM 919 C C . PHE A 1 110 ? -17.498 19.385 6.819 1.00 87.88 110 PHE A C 1
ATOM 921 O O . PHE A 1 110 ? -18.726 19.462 6.865 1.00 87.88 110 PHE A O 1
ATOM 928 N N . PRO A 1 111 ? -16.758 20.347 6.240 1.00 85.56 111 PRO A N 1
ATOM 929 C CA . PRO A 1 111 ? -17.319 21.632 5.815 1.00 85.56 111 PRO A CA 1
ATOM 930 C C . PRO A 1 111 ? -18.352 21.525 4.681 1.00 85.56 111 PRO A C 1
ATOM 932 O O . PRO A 1 111 ? -19.218 22.386 4.564 1.00 85.56 111 PRO A O 1
ATOM 935 N N . GLU A 1 112 ? -18.295 20.481 3.848 1.00 83.75 112 GLU A N 1
ATOM 936 C CA . GLU A 1 112 ? -19.216 20.326 2.711 1.00 83.75 112 GLU A CA 1
ATOM 937 C C . GLU A 1 112 ? -20.586 19.768 3.121 1.00 83.75 112 GLU A C 1
ATOM 939 O O . GLU A 1 112 ? -21.626 20.268 2.696 1.00 83.75 112 GLU A O 1
ATOM 944 N N . THR A 1 113 ? -20.604 18.721 3.947 1.00 82.12 113 THR A N 1
ATOM 945 C CA . THR A 1 113 ? -21.826 17.990 4.323 1.00 82.12 113 THR A CA 1
ATOM 946 C C . THR A 1 113 ? -22.287 18.262 5.756 1.00 82.12 113 THR A C 1
ATOM 948 O O . THR A 1 113 ? -23.392 17.861 6.121 1.00 82.12 113 THR A O 1
ATOM 951 N N . GLY A 1 114 ? -21.451 18.884 6.595 1.00 87.44 114 GLY A N 1
ATOM 952 C CA . GLY A 1 114 ? -21.654 19.085 8.040 1.00 87.44 114 GLY A CA 1
ATOM 953 C C . GLY A 1 114 ? -21.516 17.809 8.879 1.00 87.44 114 GLY A C 1
ATOM 954 O O . GLY A 1 114 ? -21.412 17.850 10.106 1.00 87.44 114 GLY A O 1
ATOM 955 N N . TYR A 1 115 ? -21.509 16.648 8.223 1.00 88.38 115 TYR A N 1
ATOM 956 C CA . TYR A 1 115 ? -21.352 15.358 8.865 1.00 88.38 115 TYR A CA 1
ATOM 957 C C . TYR A 1 115 ? -20.725 14.323 7.938 1.00 88.38 115 TYR A C 1
ATOM 959 O O . TYR A 1 115 ? -20.846 14.387 6.713 1.00 88.38 115 TYR A O 1
ATOM 967 N N . ARG A 1 116 ? -20.149 13.290 8.545 1.00 87.31 116 ARG A N 1
ATOM 968 C CA . ARG A 1 116 ? -19.653 12.101 7.861 1.00 87.31 116 ARG A CA 1
ATOM 969 C C . ARG A 1 116 ? -20.324 10.849 8.413 1.00 87.31 116 ARG A C 1
ATOM 971 O O . ARG A 1 116 ? -20.390 10.643 9.623 1.00 87.31 116 ARG A O 1
ATOM 978 N N . SER A 1 117 ? -20.846 10.003 7.526 1.00 89.44 117 SER A N 1
ATOM 979 C CA . SER A 1 117 ? -21.348 8.678 7.908 1.00 89.44 117 SER A CA 1
ATOM 980 C C . SER A 1 117 ? -20.198 7.680 7.874 1.00 89.44 117 SER A C 1
ATOM 982 O O . SER A 1 117 ? -19.643 7.439 6.811 1.00 89.44 117 SER A O 1
ATOM 984 N N . SER A 1 118 ? -19.885 7.083 9.020 1.00 89.44 118 SER A N 1
ATOM 985 C CA . SER A 1 118 ? -18.814 6.089 9.160 1.00 89.44 118 SER A CA 1
ATOM 986 C C . SER A 1 118 ? -19.282 4.925 10.041 1.00 89.44 118 SER A C 1
ATOM 988 O O . SER A 1 118 ? -20.436 4.886 10.483 1.00 89.44 118 SER A O 1
ATOM 990 N N . ARG A 1 119 ? -18.415 3.943 10.304 1.00 90.06 119 ARG A N 1
ATOM 991 C CA . ARG A 1 119 ? -18.741 2.747 11.090 1.00 90.06 119 ARG A CA 1
ATOM 992 C C . ARG A 1 119 ? -17.788 2.572 12.266 1.00 90.06 119 ARG A C 1
ATOM 994 O O . ARG A 1 119 ? -16.601 2.844 12.156 1.00 90.06 119 ARG A O 1
ATOM 1001 N N . ILE A 1 120 ? -18.301 2.076 13.389 1.00 90.94 120 ILE A N 1
ATOM 1002 C CA . ILE A 1 120 ? -17.459 1.706 14.532 1.00 90.94 120 ILE A CA 1
ATOM 1003 C C . ILE A 1 120 ? -16.679 0.436 14.180 1.00 90.94 120 ILE A C 1
ATOM 1005 O O . ILE A 1 120 ? -17.284 -0.609 13.924 1.00 90.94 120 ILE A O 1
ATOM 1009 N N . THR A 1 121 ? -15.352 0.509 14.192 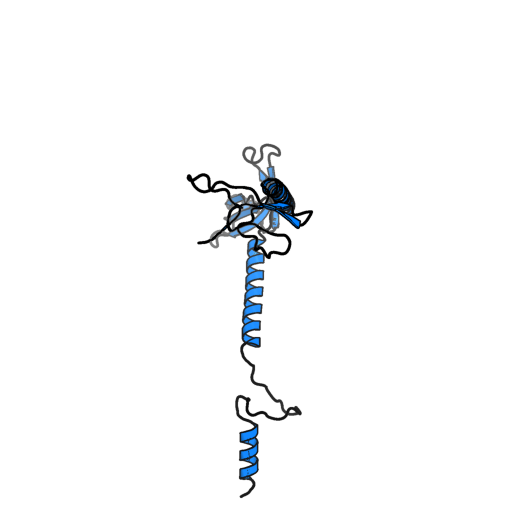1.00 89.19 121 THR A N 1
ATOM 1010 C CA . THR A 1 121 ? -14.457 -0.622 13.899 1.00 89.19 121 THR A CA 1
ATOM 1011 C C . THR A 1 121 ? -13.901 -1.259 15.167 1.00 89.19 121 THR A C 1
ATOM 1013 O O . THR A 1 121 ? -13.685 -2.470 15.200 1.00 89.19 121 THR A O 1
ATOM 1016 N N . LYS A 1 122 ? -13.731 -0.477 16.239 1.00 89.81 122 LYS A N 1
ATOM 1017 C CA . LYS A 1 122 ? -13.234 -0.958 17.531 1.00 89.81 122 LYS A CA 1
ATOM 1018 C C . LYS A 1 122 ? -13.894 -0.211 18.684 1.00 89.81 122 LYS A C 1
ATOM 1020 O O . LYS A 1 122 ? -14.178 0.978 18.587 1.00 89.81 122 LYS A O 1
ATOM 1025 N N . ILE A 1 123 ? -14.118 -0.927 19.783 1.00 90.94 123 ILE A N 1
ATOM 1026 C CA . ILE A 1 123 ? -14.595 -0.370 21.050 1.00 90.94 123 ILE A CA 1
ATOM 1027 C C . ILE A 1 123 ? -13.684 -0.896 22.153 1.00 90.94 123 ILE A C 1
ATOM 1029 O O . ILE A 1 123 ? -13.522 -2.109 22.294 1.00 90.94 123 ILE A O 1
ATOM 1033 N N . THR A 1 124 ? -13.121 0.006 22.946 1.00 90.81 124 THR A N 1
ATOM 1034 C CA . THR A 1 124 ? -12.392 -0.327 24.170 1.00 90.81 124 THR A CA 1
ATOM 1035 C C . THR A 1 124 ? -13.246 0.111 25.350 1.00 90.81 124 THR A C 1
ATOM 1037 O O . THR A 1 124 ? -13.626 1.272 25.428 1.00 90.81 124 THR A O 1
ATOM 1040 N N . ARG A 1 125 ? -13.595 -0.814 26.249 1.00 89.25 125 ARG A N 1
ATOM 1041 C CA . ARG A 1 125 ? -14.451 -0.528 27.411 1.00 89.25 125 ARG A CA 1
ATOM 1042 C C . ARG A 1 125 ? -13.654 -0.662 28.693 1.00 89.25 125 ARG A C 1
ATOM 1044 O O . ARG A 1 125 ? -12.893 -1.622 28.840 1.00 89.25 125 ARG A O 1
ATOM 1051 N N . LYS A 1 126 ? -13.865 0.250 29.639 1.00 86.75 126 LYS A N 1
ATOM 1052 C CA . LYS A 1 126 ? -13.304 0.107 30.983 1.00 86.75 126 LYS A CA 1
ATOM 1053 C C . LYS A 1 126 ? -14.118 -0.909 31.783 1.00 86.75 126 LYS A C 1
ATOM 1055 O O . LYS A 1 126 ? -15.343 -0.899 31.762 1.00 86.75 126 LYS A O 1
ATOM 1060 N N . VAL A 1 127 ? -13.428 -1.779 32.523 1.00 85.88 127 VAL A N 1
ATOM 1061 C CA . VAL A 1 127 ? -14.073 -2.813 33.358 1.00 85.88 127 VAL A CA 1
ATOM 1062 C C . VAL A 1 127 ? -14.851 -2.185 34.515 1.00 85.88 127 VAL A C 1
ATOM 1064 O O . VAL A 1 127 ? -15.952 -2.623 34.828 1.00 85.88 127 VAL A O 1
ATOM 1067 N N . ASN A 1 128 ? -14.293 -1.135 35.119 1.00 87.06 128 ASN A N 1
ATOM 1068 C CA . ASN A 1 128 ? -14.895 -0.467 36.273 1.00 87.06 128 ASN A CA 1
ATOM 1069 C C . ASN A 1 128 ? -16.092 0.414 35.893 1.00 87.06 128 ASN A C 1
ATOM 1071 O O . ASN A 1 128 ? -16.946 0.663 36.736 1.00 87.06 128 ASN A O 1
ATOM 1075 N N . GLN A 1 129 ? -16.144 0.890 34.645 1.00 84.19 129 GLN A N 1
ATOM 1076 C CA . GLN A 1 129 ? -17.172 1.809 34.169 1.00 84.19 129 GLN A CA 1
ATOM 1077 C C . GLN A 1 129 ? -17.519 1.501 32.709 1.00 84.19 129 GLN A C 1
ATOM 1079 O O . GLN A 1 129 ? -16.921 2.064 31.793 1.00 84.19 129 GLN A O 1
ATOM 1084 N N . PRO A 1 130 ? -18.470 0.581 32.477 1.00 79.38 130 PRO A N 1
ATOM 1085 C CA . PRO A 1 130 ? -18.795 0.127 31.132 1.00 79.38 130 PRO A CA 1
ATOM 1086 C C . PRO A 1 130 ? -19.328 1.222 30.201 1.00 79.38 130 PRO A C 1
ATOM 1088 O O . PRO A 1 130 ? -19.157 1.077 28.994 1.00 79.38 130 PRO A O 1
ATOM 1091 N N . GLY A 1 131 ? -19.960 2.283 30.721 1.00 79.00 131 GLY A N 1
ATOM 1092 C CA . GLY A 1 131 ? -20.433 3.416 29.918 1.00 79.00 131 GLY A CA 1
ATOM 1093 C C . GLY A 1 131 ? -19.310 4.305 29.371 1.00 79.00 131 GLY A C 1
ATOM 1094 O O . GLY A 1 131 ? -19.504 4.982 28.362 1.00 79.00 131 GLY A O 1
ATOM 1095 N N . GLU A 1 132 ? -18.124 4.283 29.989 1.00 86.94 132 GLU A N 1
ATOM 1096 C CA . GLU A 1 132 ? -16.954 5.012 29.499 1.00 86.94 132 GLU A CA 1
ATOM 1097 C C . GLU A 1 132 ? -16.199 4.122 28.503 1.00 86.94 132 GLU A C 1
ATOM 1099 O O . GLU A 1 132 ? -15.530 3.143 28.864 1.00 86.94 132 GLU A O 1
ATOM 1104 N N . MET A 1 133 ? -16.364 4.432 27.219 1.00 89.75 133 MET A N 1
ATOM 1105 C CA . MET A 1 133 ? -15.809 3.668 26.111 1.00 89.75 133 MET A CA 1
ATOM 1106 C C . MET A 1 133 ? -14.959 4.569 25.219 1.00 89.75 133 MET A C 1
ATOM 1108 O O . MET A 1 133 ? -15.352 5.685 24.901 1.00 89.75 133 MET A O 1
ATOM 1112 N N . ASP A 1 134 ? -13.841 4.043 24.730 1.00 91.56 134 ASP A N 1
ATOM 1113 C CA . ASP A 1 134 ? -13.105 4.647 23.621 1.00 91.56 134 ASP A CA 1
ATOM 1114 C C . ASP A 1 134 ? -13.518 3.953 22.326 1.00 91.56 134 ASP A C 1
ATOM 1116 O O . ASP A 1 134 ? -13.363 2.731 22.181 1.00 91.56 134 ASP A O 1
ATOM 1120 N N . ILE A 1 135 ? -14.051 4.723 21.379 1.00 91.31 135 ILE A N 1
ATOM 1121 C CA . ILE A 1 135 ? -14.506 4.209 20.087 1.00 91.31 135 ILE A CA 1
ATOM 1122 C C . ILE A 1 135 ? -13.558 4.634 18.969 1.00 91.31 135 ILE A C 1
ATOM 1124 O O . ILE A 1 135 ? -13.119 5.781 18.905 1.00 91.31 135 ILE A O 1
ATOM 1128 N N . GLU A 1 136 ? -13.261 3.695 18.071 1.00 91.44 136 GLU A N 1
ATOM 1129 C CA . GLU A 1 136 ? -12.580 3.970 16.807 1.00 91.44 136 GLU A CA 1
ATOM 1130 C C . GLU A 1 136 ? -13.580 3.803 15.661 1.00 91.44 136 GLU A C 1
ATOM 1132 O O . GLU A 1 136 ? -14.305 2.803 15.579 1.00 91.44 136 GLU A O 1
ATOM 1137 N N . ILE A 1 137 ? -13.635 4.810 14.795 1.00 90.31 137 ILE A N 1
ATOM 1138 C CA . ILE A 1 137 ? -14.604 4.927 13.711 1.00 90.31 137 ILE A CA 1
ATOM 1139 C C . ILE A 1 137 ? -13.843 5.094 12.399 1.00 90.31 137 ILE A C 1
ATOM 1141 O O . ILE A 1 137 ? -13.006 5.985 12.273 1.00 90.31 137 ILE A O 1
ATOM 1145 N N . SER A 1 138 ? -14.147 4.251 11.418 1.00 87.12 138 SER A N 1
ATOM 1146 C CA . SER A 1 138 ? -13.563 4.304 10.077 1.00 87.12 138 SER A CA 1
ATOM 1147 C C . SER A 1 138 ? -14.517 3.672 9.060 1.00 87.12 138 SER A C 1
ATOM 1149 O O . SER A 1 138 ? -15.496 3.025 9.444 1.00 87.12 138 SER A O 1
ATOM 1151 N N . ASP A 1 139 ? -14.268 3.893 7.773 1.00 77.94 139 ASP A N 1
ATOM 1152 C CA . ASP A 1 139 ? -15.028 3.262 6.684 1.00 77.94 139 ASP A CA 1
ATOM 1153 C C . ASP A 1 139 ? -14.281 2.051 6.103 1.00 77.94 139 ASP A C 1
ATOM 1155 O O . ASP A 1 139 ? -14.894 1.063 5.696 1.00 77.94 139 ASP A O 1
ATOM 1159 N N . ALA A 1 140 ? -12.946 2.068 6.170 1.00 70.06 140 ALA A N 1
ATOM 1160 C CA . ALA A 1 140 ? -12.113 0.939 5.796 1.00 70.06 140 ALA A CA 1
ATOM 1161 C C . ALA A 1 140 ? -12.073 -0.116 6.915 1.00 70.06 140 ALA A C 1
ATOM 1163 O O . ALA A 1 140 ? -11.763 0.162 8.079 1.00 70.06 140 ALA A O 1
ATOM 1164 N N . LEU A 1 141 ? -12.351 -1.370 6.553 1.00 63.69 141 LEU A N 1
ATOM 1165 C CA . LEU A 1 141 ? -11.984 -2.503 7.395 1.00 63.69 141 LEU A CA 1
ATOM 1166 C C . LEU A 1 141 ? -10.464 -2.637 7.322 1.00 63.69 141 LEU A C 1
ATOM 1168 O O . LEU A 1 141 ? -9.919 -2.839 6.243 1.00 63.69 141 LEU A O 1
ATOM 1172 N N . HIS A 1 142 ? -9.777 -2.530 8.458 1.00 57.84 142 HIS A N 1
ATOM 1173 C CA . HIS A 1 142 ? -8.332 -2.730 8.513 1.00 57.84 142 HIS A CA 1
ATOM 1174 C C . HIS A 1 142 ? -8.009 -4.197 8.164 1.00 57.84 142 HIS A C 1
ATOM 1176 O O . HIS A 1 142 ? -8.025 -5.066 9.039 1.00 57.84 142 HIS A O 1
ATOM 1182 N N . SER A 1 143 ? -7.757 -4.493 6.885 1.00 57.59 143 SER A N 1
ATOM 1183 C CA . SER A 1 143 ? -7.448 -5.848 6.406 1.00 57.59 143 SER A CA 1
ATOM 1184 C C . SER A 1 143 ? -6.134 -6.370 6.992 1.00 57.59 143 SER A C 1
ATOM 1186 O O . SER A 1 143 ? -6.011 -7.565 7.254 1.00 57.59 143 SER A O 1
ATOM 1188 N N . GLY A 1 144 ? -5.208 -5.471 7.341 1.00 59.12 144 GLY A N 1
ATOM 1189 C CA . GLY A 1 144 ? -3.868 -5.815 7.817 1.00 59.12 144 GLY A CA 1
ATOM 1190 C C . GLY A 1 144 ? -3.812 -6.672 9.087 1.00 59.12 144 GLY A C 1
ATOM 1191 O O . GLY A 1 144 ? -2.842 -7.397 9.292 1.00 59.12 144 GLY A O 1
ATOM 1192 N N . ALA A 1 145 ? -4.831 -6.650 9.954 1.00 57.75 145 ALA A N 1
ATOM 1193 C CA . ALA A 1 145 ? -4.861 -7.546 11.116 1.00 57.75 145 ALA A CA 1
ATOM 1194 C C . ALA A 1 145 ? -5.246 -8.984 10.727 1.00 57.75 145 ALA A C 1
ATOM 1196 O O . ALA A 1 145 ? -4.653 -9.935 11.233 1.00 57.75 145 ALA A O 1
ATOM 1197 N N . PHE A 1 146 ? -6.208 -9.143 9.815 1.00 59.44 146 PHE A N 1
ATOM 1198 C CA . PHE A 1 146 ? -6.629 -10.451 9.309 1.00 59.44 146 PHE A CA 1
ATOM 1199 C C . PHE A 1 146 ? -5.610 -11.045 8.333 1.00 59.44 146 PHE A C 1
ATOM 1201 O O . PHE A 1 146 ? -5.363 -12.246 8.386 1.00 59.44 146 PHE A O 1
ATOM 1208 N N . GLU A 1 147 ? -4.975 -10.214 7.507 1.00 61.91 147 GLU A N 1
ATOM 1209 C CA . GLU A 1 147 ? -3.880 -10.619 6.620 1.00 61.91 147 GLU A CA 1
ATOM 1210 C C . GLU A 1 147 ? -2.693 -11.161 7.417 1.00 61.91 147 GLU A C 1
ATOM 1212 O O . GLU A 1 147 ? -2.285 -12.287 7.171 1.00 61.91 147 GLU A O 1
ATOM 1217 N N . ARG A 1 148 ? -2.234 -10.474 8.477 1.00 62.09 148 ARG A N 1
ATOM 1218 C CA . ARG A 1 148 ? -1.161 -10.999 9.351 1.00 62.09 148 ARG A CA 1
ATOM 1219 C C . ARG A 1 148 ? -1.508 -12.345 9.988 1.00 62.09 148 ARG A C 1
ATOM 1221 O O . ARG A 1 148 ? -0.645 -13.211 10.132 1.00 62.09 148 ARG A O 1
ATOM 1228 N N . VAL A 1 149 ? -2.764 -12.531 10.399 1.00 68.12 149 VAL A N 1
ATOM 1229 C CA . VAL A 1 149 ? -3.223 -13.824 10.930 1.00 68.12 149 VAL A CA 1
ATOM 1230 C C . VAL A 1 149 ? -3.179 -14.887 9.832 1.00 68.12 149 VAL A C 1
ATOM 1232 O O . VAL A 1 149 ? -2.684 -15.983 10.072 1.00 68.12 149 VAL A O 1
ATOM 1235 N N . ASN A 1 150 ? -3.623 -14.569 8.619 1.00 68.81 150 ASN A N 1
ATOM 1236 C CA . ASN A 1 150 ? -3.573 -15.498 7.496 1.00 68.81 150 ASN A CA 1
ATOM 1237 C C . ASN A 1 150 ? -2.129 -15.849 7.086 1.00 68.81 150 ASN A C 1
ATOM 1239 O O . ASN A 1 150 ? -1.815 -17.022 6.883 1.00 68.81 150 ASN A O 1
ATOM 1243 N N . ASP A 1 151 ? -1.234 -14.863 7.061 1.00 69.25 151 ASP A N 1
ATOM 1244 C CA . ASP A 1 151 ? 0.185 -15.036 6.745 1.00 69.25 151 ASP A CA 1
ATOM 1245 C C . ASP A 1 151 ? 0.875 -15.928 7.779 1.00 69.25 151 ASP A C 1
ATOM 1247 O O . ASP A 1 151 ? 1.558 -16.885 7.414 1.00 69.25 151 ASP A O 1
ATOM 1251 N N . SER A 1 152 ? 0.619 -15.700 9.073 1.00 71.19 152 SER A N 1
ATOM 1252 C CA . SER A 1 152 ? 1.160 -16.546 10.147 1.00 71.19 152 SER A CA 1
ATOM 1253 C C . SER A 1 152 ? 0.645 -17.993 10.088 1.00 71.19 152 SER A C 1
ATOM 1255 O O . SER A 1 152 ? 1.390 -18.931 10.377 1.00 71.19 152 SER A O 1
ATOM 1257 N N . ILE A 1 153 ? -0.599 -18.213 9.649 1.00 72.81 153 ILE A N 1
ATOM 1258 C CA . ILE A 1 153 ? -1.144 -19.558 9.401 1.00 72.81 153 ILE A CA 1
ATOM 1259 C C . ILE A 1 153 ? -0.452 -20.208 8.195 1.00 72.81 153 ILE A C 1
ATOM 1261 O O . ILE A 1 153 ? -0.112 -21.395 8.245 1.00 72.81 153 ILE A O 1
ATOM 1265 N N . GLY A 1 154 ? -0.226 -19.449 7.121 1.00 75.62 154 GLY A N 1
ATOM 1266 C CA . GLY A 1 154 ? 0.515 -19.901 5.945 1.00 75.62 154 GLY A CA 1
ATOM 1267 C C . GLY A 1 154 ? 1.949 -20.306 6.288 1.00 75.62 154 GLY A C 1
ATOM 1268 O O . GLY A 1 154 ? 2.402 -21.387 5.904 1.00 75.62 154 GLY A O 1
ATOM 1269 N N . GLU A 1 155 ? 2.636 -19.491 7.085 1.00 76.00 155 GLU A N 1
ATOM 1270 C CA . GLU A 1 155 ? 3.990 -19.755 7.568 1.00 76.00 155 GLU A CA 1
ATOM 1271 C C . GLU A 1 155 ? 4.045 -20.998 8.468 1.00 76.00 155 GLU A C 1
ATOM 1273 O O . GLU A 1 155 ? 4.870 -21.884 8.242 1.00 76.00 155 GLU A O 1
ATOM 1278 N N . LEU A 1 156 ? 3.113 -21.150 9.417 1.00 72.19 156 LEU A N 1
ATOM 1279 C CA . LEU A 1 156 ? 3.003 -22.352 10.254 1.00 72.19 156 LEU A CA 1
ATOM 1280 C C . LEU A 1 156 ? 2.729 -23.618 9.433 1.00 72.19 156 LEU A C 1
ATOM 1282 O O . LEU A 1 156 ? 3.299 -24.679 9.706 1.00 72.19 156 LEU A O 1
ATOM 1286 N N . LYS A 1 157 ? 1.874 -23.530 8.412 1.00 73.75 157 LYS A N 1
ATOM 1287 C CA . LYS A 1 157 ? 1.598 -24.642 7.494 1.00 73.75 157 LYS A CA 1
ATOM 1288 C C . LYS A 1 157 ? 2.845 -25.028 6.699 1.00 73.75 157 LYS A C 1
ATOM 1290 O O . LYS A 1 157 ? 3.126 -26.213 6.542 1.00 73.75 157 LYS A O 1
ATOM 1295 N N . ASN A 1 158 ? 3.623 -24.051 6.245 1.00 70.44 158 ASN A N 1
ATOM 1296 C CA . ASN A 1 158 ? 4.874 -24.299 5.534 1.00 70.44 158 ASN A CA 1
ATOM 1297 C C . ASN A 1 158 ? 5.964 -24.854 6.460 1.00 70.44 158 ASN A C 1
ATOM 1299 O O . ASN A 1 158 ? 6.680 -25.768 6.065 1.00 70.44 158 ASN A O 1
ATOM 1303 N N . TYR A 1 159 ? 6.045 -24.382 7.706 1.00 64.56 159 TYR A N 1
ATOM 1304 C CA . TYR A 1 159 ? 6.963 -24.898 8.724 1.00 64.56 159 TYR A CA 1
ATOM 1305 C C . TYR A 1 159 ? 6.629 -26.339 9.139 1.00 64.56 159 TYR A C 1
ATOM 1307 O O . TYR A 1 159 ? 7.509 -27.182 9.295 1.00 64.56 159 TYR A O 1
ATOM 1315 N N . THR A 1 160 ? 5.344 -26.662 9.294 1.00 63.81 160 THR A N 1
ATOM 1316 C CA . THR A 1 160 ? 4.905 -28.035 9.592 1.00 63.81 160 THR A CA 1
ATOM 1317 C C . THR A 1 160 ? 5.095 -28.964 8.399 1.00 63.81 160 THR A C 1
ATOM 1319 O O . THR A 1 160 ? 5.545 -30.093 8.584 1.00 63.81 160 THR A O 1
ATOM 1322 N N . LYS A 1 161 ? 4.837 -28.487 7.176 1.00 64.94 161 LYS A N 1
ATOM 1323 C CA . LYS A 1 161 ? 5.096 -29.233 5.942 1.00 64.94 161 LYS A CA 1
ATOM 1324 C C . LYS A 1 161 ? 6.590 -29.484 5.728 1.00 64.94 161 LYS A C 1
ATOM 1326 O O . LYS A 1 161 ? 6.967 -30.622 5.493 1.00 64.94 161 LYS A O 1
ATOM 1331 N N . SER A 1 162 ? 7.452 -28.486 5.920 1.00 61.94 162 SER A N 1
ATOM 1332 C CA . SER A 1 162 ? 8.907 -28.654 5.796 1.00 61.94 162 SER A CA 1
ATOM 1333 C C . SER A 1 162 ? 9.487 -29.581 6.866 1.00 61.94 162 SER A C 1
ATOM 1335 O O . SER A 1 162 ? 10.437 -30.310 6.597 1.00 61.94 162 SER A O 1
ATOM 1337 N N . LYS A 1 163 ? 8.894 -29.628 8.064 1.00 58.12 163 LYS A N 1
ATOM 1338 C CA . LYS A 1 163 ? 9.290 -30.573 9.118 1.00 58.12 163 LYS A CA 1
ATOM 1339 C C . LYS A 1 163 ? 8.752 -31.989 8.882 1.00 58.12 163 LYS A C 1
ATOM 1341 O O . LYS A 1 163 ? 9.419 -32.949 9.252 1.00 58.12 163 LYS A O 1
ATOM 1346 N N . ALA A 1 164 ? 7.586 -32.122 8.250 1.00 59.03 164 ALA A N 1
ATOM 1347 C CA . ALA A 1 164 ? 7.027 -33.404 7.820 1.00 59.03 164 ALA A CA 1
ATOM 1348 C C . ALA A 1 164 ? 7.728 -33.973 6.571 1.00 59.03 164 ALA A C 1
ATOM 1350 O O . ALA A 1 164 ? 7.810 -35.187 6.431 1.00 59.03 164 ALA A O 1
ATOM 1351 N N . GLU A 1 165 ? 8.243 -33.114 5.688 1.00 56.47 165 GLU A N 1
ATOM 1352 C CA . GLU A 1 165 ? 8.983 -33.498 4.477 1.00 56.47 165 GLU A CA 1
ATOM 1353 C C . GLU A 1 165 ? 10.497 -33.641 4.733 1.00 56.47 165 GLU A C 1
ATOM 1355 O O . GLU A 1 165 ? 11.154 -34.454 4.089 1.00 56.47 165 GLU A O 1
ATOM 1360 N N . GLY A 1 166 ? 11.061 -32.886 5.687 1.00 53.06 166 GLY A N 1
ATOM 1361 C CA . GLY A 1 166 ? 12.490 -32.891 6.031 1.00 53.06 166 GLY A CA 1
ATOM 1362 C C . GLY A 1 166 ? 12.899 -33.919 7.090 1.00 53.06 166 GLY A C 1
ATOM 1363 O O . GLY A 1 166 ? 14.067 -34.297 7.166 1.00 53.06 166 GLY A O 1
ATOM 1364 N N . ALA A 1 167 ? 11.955 -34.418 7.890 1.00 54.34 167 ALA A N 1
ATOM 1365 C CA . ALA A 1 167 ? 12.150 -35.666 8.609 1.00 54.34 167 ALA A CA 1
ATOM 1366 C C . ALA A 1 167 ? 11.724 -36.783 7.662 1.00 54.34 167 ALA A C 1
ATOM 1368 O O . ALA A 1 167 ? 10.536 -36.925 7.388 1.00 54.34 167 ALA A O 1
ATOM 1369 N N . ALA A 1 168 ? 12.676 -37.573 7.161 1.00 58.72 168 ALA A N 1
ATOM 1370 C CA . ALA A 1 168 ? 12.369 -38.873 6.583 1.00 58.72 168 ALA A CA 1
ATOM 1371 C C . ALA A 1 168 ? 11.620 -39.675 7.655 1.00 58.72 168 ALA A C 1
ATOM 1373 O O . ALA A 1 168 ? 12.234 -40.266 8.547 1.00 58.72 168 ALA A O 1
ATOM 1374 N N . LEU A 1 169 ? 10.288 -39.585 7.639 1.00 61.16 169 LEU A N 1
ATOM 1375 C CA . LEU A 1 169 ? 9.439 -40.304 8.566 1.00 61.16 169 LEU A CA 1
ATOM 1376 C C . LEU A 1 169 ? 9.813 -41.779 8.408 1.00 61.16 169 LEU A C 1
ATOM 1378 O O . LEU A 1 169 ? 9.842 -42.271 7.277 1.00 61.16 169 LEU A O 1
ATOM 1382 N N . PRO A 1 170 ? 10.176 -42.471 9.500 1.00 61.84 170 PRO A N 1
ATOM 1383 C CA . PRO A 1 170 ? 10.535 -43.876 9.416 1.00 61.84 170 PRO A CA 1
ATOM 1384 C C . PRO A 1 170 ? 9.370 -44.635 8.787 1.00 61.84 170 PRO A C 1
ATOM 1386 O O . PRO A 1 170 ? 8.223 -44.433 9.182 1.00 61.84 170 PRO A O 1
ATOM 1389 N N . ASP A 1 171 ? 9.660 -45.485 7.806 1.00 63.12 171 ASP A N 1
ATOM 1390 C CA . ASP A 1 171 ? 8.630 -46.261 7.125 1.00 63.12 171 ASP A CA 1
ATOM 1391 C C . ASP A 1 171 ? 7.980 -47.237 8.123 1.00 63.12 171 ASP A C 1
ATOM 1393 O O . ASP A 1 171 ? 8.642 -48.122 8.681 1.00 63.12 171 ASP A O 1
ATOM 1397 N N . ILE A 1 172 ? 6.695 -47.023 8.428 1.00 69.06 172 ILE A N 1
ATOM 1398 C CA . ILE A 1 172 ? 5.951 -47.804 9.424 1.00 69.06 172 ILE A CA 1
ATOM 1399 C C . ILE A 1 172 ? 5.206 -48.926 8.706 1.00 69.06 172 ILE A C 1
ATOM 1401 O O . ILE A 1 172 ? 4.085 -48.742 8.230 1.00 69.06 172 ILE A O 1
ATOM 1405 N N . ILE A 1 173 ? 5.798 -50.117 8.709 1.00 68.81 173 ILE A N 1
ATOM 1406 C CA . ILE A 1 173 ? 5.158 -51.337 8.206 1.00 68.81 173 ILE A CA 1
ATOM 1407 C C . ILE A 1 173 ? 4.107 -51.803 9.227 1.00 68.81 173 ILE A C 1
ATOM 1409 O O . ILE A 1 173 ? 4.430 -52.082 10.385 1.00 68.81 173 ILE A O 1
ATOM 1413 N N . ARG A 1 174 ? 2.837 -51.887 8.815 1.00 69.44 174 ARG A N 1
ATOM 1414 C CA . ARG A 1 174 ? 1.725 -52.357 9.666 1.00 69.44 174 ARG A CA 1
ATOM 1415 C C . ARG A 1 174 ? 1.532 -53.869 9.545 1.00 69.44 174 ARG A C 1
ATOM 1417 O O . ARG A 1 174 ? 1.897 -54.481 8.543 1.00 69.44 174 ARG A O 1
ATOM 1424 N N . SER A 1 175 ? 0.891 -54.480 10.542 1.00 61.59 175 SER A N 1
ATOM 1425 C CA . SER A 1 175 ? 0.379 -55.846 10.404 1.00 61.59 175 SER A CA 1
ATOM 1426 C C . SER A 1 175 ? -0.579 -55.901 9.206 1.00 61.59 175 SER A C 1
ATOM 1428 O O . SER A 1 175 ? -1.455 -55.047 9.092 1.00 61.59 175 SER A O 1
ATOM 1430 N N . TRP A 1 176 ? -0.383 -56.887 8.321 1.00 62.56 176 TRP A N 1
ATOM 1431 C CA . TRP A 1 176 ? -1.064 -57.086 7.022 1.00 62.56 176 TRP A CA 1
ATOM 1432 C C . TRP A 1 176 ? -0.524 -56.306 5.813 1.00 62.56 176 TRP A C 1
ATOM 1434 O O . TRP A 1 176 ? -1.050 -56.479 4.712 1.00 62.56 176 TRP A O 1
ATOM 1444 N N . ASP A 1 177 ? 0.543 -55.523 5.969 1.00 72.69 177 ASP A N 1
ATOM 1445 C CA . ASP A 1 177 ? 1.263 -54.946 4.831 1.00 72.69 177 ASP A CA 1
ATOM 1446 C C . ASP A 1 177 ? 2.195 -55.989 4.172 1.00 72.69 177 ASP A C 1
ATOM 1448 O O . ASP A 1 177 ? 2.731 -56.879 4.836 1.00 72.69 177 ASP A O 1
ATOM 1452 N N . LYS A 1 178 ? 2.353 -55.913 2.845 1.00 70.75 178 LYS A N 1
ATOM 1453 C CA . LYS A 1 178 ? 3.198 -56.813 2.036 1.00 70.75 178 LYS A CA 1
ATOM 1454 C C . LYS A 1 178 ? 4.571 -56.213 1.718 1.00 70.75 178 LYS A C 1
ATOM 1456 O O . LYS A 1 178 ? 5.357 -56.846 1.011 1.00 70.75 178 LYS A O 1
ATOM 1461 N N . THR A 1 179 ? 4.859 -55.004 2.195 1.00 72.94 179 THR A N 1
ATOM 1462 C CA . THR A 1 179 ? 6.174 -54.364 2.074 1.00 72.94 179 THR A CA 1
ATOM 1463 C C . THR A 1 179 ? 7.260 -55.201 2.754 1.00 72.94 179 THR A C 1
ATOM 1465 O O . THR A 1 179 ? 7.128 -55.657 3.891 1.00 72.94 179 THR A O 1
ATOM 1468 N N . LEU A 1 180 ? 8.356 -55.451 2.029 1.00 69.12 180 LEU A N 1
ATOM 1469 C CA . LEU A 1 180 ? 9.492 -56.199 2.562 1.00 69.12 180 LEU A CA 1
ATOM 1470 C C . LEU A 1 180 ? 10.256 -55.334 3.578 1.00 69.12 180 LEU A C 1
ATOM 1472 O O . LEU A 1 180 ? 10.534 -54.169 3.287 1.00 69.12 180 LEU A O 1
ATOM 1476 N N . PRO A 1 181 ? 10.677 -55.895 4.727 1.00 69.94 181 PRO A N 1
ATOM 1477 C CA . PRO A 1 181 ? 11.509 -55.169 5.679 1.00 69.94 181 PRO A CA 1
ATOM 1478 C C . PRO A 1 181 ? 12.819 -54.717 5.023 1.00 69.94 181 PRO A C 1
ATOM 1480 O O . PRO A 1 181 ? 13.405 -55.473 4.243 1.00 69.94 181 PRO A O 1
ATOM 1483 N N . THR A 1 182 ? 13.294 -53.519 5.365 1.00 67.00 182 THR A N 1
ATOM 1484 C CA . THR A 1 182 ? 14.554 -52.928 4.877 1.00 67.00 182 THR A CA 1
ATOM 1485 C C . THR A 1 182 ? 15.479 -52.604 6.057 1.00 67.00 182 THR A C 1
ATOM 1487 O O . THR A 1 182 ? 15.024 -52.461 7.193 1.00 67.00 182 THR A O 1
ATOM 1490 N N . ASP A 1 183 ? 16.787 -52.505 5.807 1.00 64.88 183 ASP A N 1
ATOM 1491 C CA . ASP A 1 183 ? 17.802 -52.222 6.837 1.00 64.88 183 ASP A CA 1
ATOM 1492 C C . ASP A 1 183 ? 17.838 -50.758 7.308 1.00 64.88 183 ASP A C 1
ATOM 1494 O O . ASP A 1 183 ? 18.478 -50.457 8.310 1.00 64.88 183 ASP A O 1
ATOM 1498 N N . ASN A 1 184 ? 17.106 -49.867 6.633 1.00 62.88 184 ASN A N 1
ATOM 1499 C CA . ASN A 1 184 ? 17.073 -48.426 6.905 1.00 62.88 184 ASN A CA 1
ATOM 1500 C C . ASN A 1 184 ? 16.028 -48.015 7.964 1.00 62.88 184 ASN A C 1
ATOM 1502 O O . ASN A 1 184 ? 15.885 -46.830 8.255 1.00 62.88 184 ASN A O 1
ATOM 1506 N N . ASN A 1 185 ? 15.278 -48.967 8.530 1.00 64.88 185 ASN A N 1
ATOM 1507 C CA . ASN A 1 185 ? 14.235 -48.678 9.517 1.00 64.88 185 ASN A CA 1
ATOM 1508 C C . ASN A 1 185 ? 14.830 -48.470 10.925 1.00 64.88 185 ASN A C 1
ATOM 1510 O O . ASN A 1 185 ? 15.884 -49.010 11.256 1.00 64.88 185 ASN A O 1
ATOM 1514 N N . LEU A 1 186 ? 14.105 -47.728 11.776 1.00 61.12 186 LEU A N 1
ATOM 1515 C CA . LEU A 1 186 ? 14.483 -47.311 13.145 1.00 61.12 186 LEU A CA 1
ATOM 1516 C C . LEU A 1 186 ? 14.933 -48.472 14.059 1.00 61.12 186 LEU A C 1
ATOM 1518 O O . LEU A 1 186 ? 15.701 -48.284 14.998 1.00 61.12 186 LEU A O 1
ATOM 1522 N N . PHE A 1 187 ? 14.485 -49.684 13.742 1.00 61.84 187 PHE A N 1
ATOM 1523 C CA . PHE A 1 187 ? 15.008 -50.938 14.258 1.00 61.84 187 PHE A CA 1
ATOM 1524 C C . PHE A 1 187 ? 15.235 -51.838 13.041 1.00 61.84 187 PHE A C 1
ATOM 1526 O O . PHE A 1 187 ? 14.258 -52.166 12.369 1.00 61.84 187 PHE A O 1
ATOM 1533 N N . SER A 1 188 ? 16.488 -52.179 12.704 1.00 68.81 188 SER A N 1
ATOM 1534 C CA . SER A 1 188 ? 16.835 -52.980 11.512 1.00 68.81 188 SER A CA 1
ATOM 1535 C C . SER A 1 188 ? 16.054 -54.301 11.507 1.00 68.81 188 SER A C 1
ATOM 1537 O O . SER A 1 188 ? 16.423 -55.301 12.132 1.00 68.81 188 SER A O 1
ATOM 1539 N N . ALA A 1 189 ? 14.909 -54.282 10.828 1.00 77.31 189 ALA A N 1
ATOM 1540 C CA . ALA A 1 189 ? 13.900 -55.325 10.933 1.00 77.31 189 ALA A CA 1
ATOM 1541 C C . ALA A 1 189 ? 14.356 -56.603 10.223 1.00 77.31 189 ALA A C 1
ATOM 1543 O O . ALA A 1 189 ? 14.060 -57.705 10.683 1.00 77.31 189 ALA A O 1
ATOM 1544 N N . ARG A 1 190 ? 15.155 -56.465 9.155 1.00 75.94 190 ARG A N 1
ATOM 1545 C CA . ARG A 1 190 ? 15.821 -57.593 8.491 1.00 75.94 190 ARG A CA 1
ATOM 1546 C C . ARG A 1 190 ? 16.830 -58.281 9.394 1.00 75.94 190 ARG A C 1
ATOM 1548 O O . ARG A 1 190 ? 16.807 -59.507 9.483 1.00 75.94 190 ARG A O 1
ATOM 1555 N N . ARG A 1 191 ? 17.671 -57.521 10.101 1.00 76.81 191 ARG A N 1
ATOM 1556 C CA . ARG A 1 191 ? 18.603 -58.095 11.077 1.00 76.81 191 ARG A CA 1
ATOM 1557 C C . ARG A 1 191 ? 17.856 -58.824 12.190 1.00 76.81 191 ARG A C 1
ATOM 1559 O O . ARG A 1 191 ? 18.196 -59.964 12.488 1.00 76.81 191 ARG A O 1
ATOM 1566 N N . SER A 1 192 ? 16.810 -58.212 12.744 1.00 79.75 192 SER A N 1
ATOM 1567 C CA . SER A 1 192 ? 15.997 -58.836 13.794 1.00 79.75 192 SER A CA 1
ATOM 1568 C C . SER A 1 192 ? 15.311 -60.124 13.316 1.00 79.75 192 SER A C 1
ATOM 1570 O O . SER A 1 192 ? 15.350 -61.133 14.020 1.00 79.75 192 SER A O 1
ATOM 1572 N N . GLN A 1 193 ? 14.762 -60.149 12.095 1.00 79.88 193 GLN A N 1
ATOM 1573 C CA . GLN A 1 193 ? 14.234 -61.381 11.500 1.00 79.88 193 GLN A CA 1
ATOM 1574 C C . GLN A 1 193 ? 15.318 -62.447 11.317 1.00 79.88 193 GLN A C 1
ATOM 1576 O O . GLN A 1 193 ? 15.089 -63.606 11.659 1.00 79.88 193 GLN A O 1
ATOM 1581 N N . ALA A 1 194 ? 16.491 -62.078 10.798 1.00 81.06 194 ALA A N 1
ATOM 1582 C CA . ALA A 1 194 ? 17.593 -63.013 10.592 1.00 81.06 194 ALA A CA 1
ATOM 1583 C C . ALA A 1 194 ? 18.094 -63.611 11.918 1.00 81.06 194 ALA A C 1
ATOM 1585 O O . ALA A 1 194 ? 18.300 -64.822 12.005 1.00 81.06 194 ALA A O 1
ATOM 1586 N N . GLU A 1 195 ? 18.236 -62.790 12.962 1.00 81.62 195 GLU A N 1
ATOM 1587 C CA . GLU A 1 195 ? 18.603 -63.234 14.311 1.00 81.62 195 GLU A CA 1
ATOM 1588 C C . GLU A 1 195 ? 17.524 -64.147 14.917 1.00 81.62 195 GLU A C 1
ATOM 1590 O O . GLU A 1 195 ? 17.852 -65.216 15.431 1.00 81.62 195 GLU A O 1
ATOM 1595 N N . HIS A 1 196 ? 16.237 -63.806 14.777 1.00 80.94 196 HIS A N 1
ATOM 1596 C CA . HIS A 1 196 ? 15.134 -64.641 15.264 1.00 80.94 196 HIS A CA 1
ATOM 1597 C C . HIS A 1 196 ? 15.060 -66.003 14.555 1.00 80.94 196 HIS A C 1
ATOM 1599 O O . HIS A 1 196 ? 14.859 -67.034 15.195 1.00 80.94 196 HIS A O 1
ATOM 1605 N N . ILE A 1 197 ? 15.248 -66.032 13.231 1.00 81.12 197 ILE A N 1
ATOM 1606 C CA . ILE A 1 197 ? 15.285 -67.282 12.455 1.00 81.12 197 ILE A CA 1
ATOM 1607 C C . ILE A 1 197 ? 16.500 -68.126 12.860 1.00 81.12 197 ILE A C 1
ATOM 1609 O O . ILE A 1 197 ? 16.397 -69.350 12.945 1.00 81.12 197 ILE A O 1
ATOM 1613 N N . ARG A 1 198 ? 17.643 -67.489 13.138 1.00 76.38 198 ARG A N 1
ATOM 1614 C CA . ARG A 1 198 ? 18.874 -68.172 13.548 1.00 76.38 198 ARG A CA 1
ATOM 1615 C C . ARG A 1 198 ? 18.775 -68.783 14.949 1.00 76.38 198 ARG A C 1
ATOM 1617 O O . ARG A 1 198 ? 19.318 -69.861 15.146 1.00 76.38 198 ARG A O 1
ATOM 1624 N N . GLN A 1 199 ? 18.052 -68.162 15.882 1.00 63.25 199 GLN A N 1
ATOM 1625 C CA . GLN A 1 199 ? 17.827 -68.717 17.227 1.00 63.25 199 GLN A CA 1
ATOM 1626 C C . GLN A 1 199 ? 16.957 -69.983 17.243 1.00 63.25 199 GLN A C 1
ATOM 1628 O O . GLN A 1 199 ? 17.035 -70.752 18.188 1.00 63.25 199 GLN A O 1
ATOM 1633 N N . LYS A 1 200 ? 16.152 -70.240 16.205 1.00 53.12 200 LYS A N 1
ATOM 1634 C CA . LYS A 1 200 ? 15.372 -71.487 16.077 1.00 53.12 200 LYS A CA 1
ATOM 1635 C C . LYS A 1 200 ? 16.178 -72.669 15.516 1.00 53.12 200 LYS A C 1
ATOM 1637 O O . LYS A 1 200 ? 15.598 -73.722 15.266 1.00 53.12 200 LYS A O 1
ATOM 1642 N N . LYS A 1 201 ? 17.470 -72.474 15.222 1.00 50.03 201 LYS A N 1
ATOM 1643 C CA . LYS A 1 201 ? 18.357 -73.477 14.605 1.00 50.03 201 LYS A CA 1
ATOM 1644 C C . LYS A 1 201 ? 19.287 -74.195 15.594 1.00 50.03 201 LYS A C 1
ATOM 1646 O O . LYS A 1 201 ? 20.130 -74.965 15.139 1.00 50.03 201 LYS A O 1
ATOM 1651 N N . GLU A 1 202 ? 19.107 -73.979 16.893 1.00 42.69 202 GLU A N 1
ATOM 1652 C CA . GLU A 1 202 ? 19.653 -74.798 17.988 1.00 42.69 202 GLU A CA 1
ATOM 1653 C C . GLU A 1 202 ? 18.501 -75.496 18.718 1.00 42.69 202 GLU A C 1
ATOM 1655 O O . GLU A 1 202 ? 18.693 -76.665 19.118 1.00 42.69 202 GLU A O 1
#

Secondary structure (DSSP, 8-state):
------EEEETTTTEEEEPPB--STT---BSBTTB---TT------SPPPPTTHHHHHHHHHHHHHHHHHHHH------EEEE--HHHHHHTT----TT-EEEEE-TTT-TTTSEEEEEEEEEEE-SS-TT-EEEEEESS--HHHHHHHHHHHHHHHHHHHHHHHHS-----PPTT--PPP-TTSSS-HHHHHHHHHHHTT-

pLDDT: mean 77.39, std 11.19, range [42.69, 96.12]